Protein 5CEM (pdb70)

Radius of gyration: 19.58 Å; Cα contacts (8 Å, |Δi|>4): 453; chains: 1; bounding box: 58×37×41 Å

Nea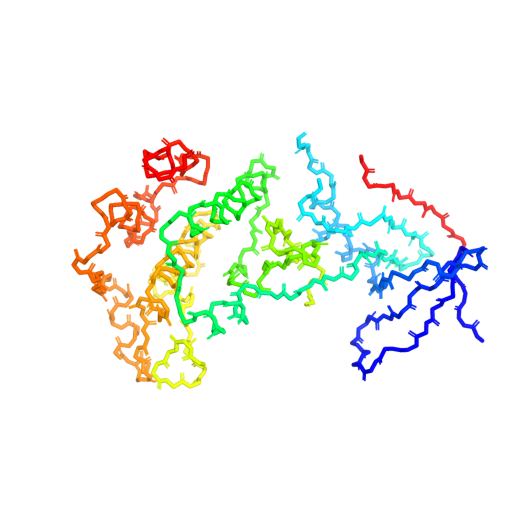rest PDB structures (foldseek):
  5cem-assembly1_A  TM=1.004E+00  e=1.440E-51  Homo sapiens
  4d28-assembly2_B  TM=8.248E-01  e=9.859E-18  Arabidopsis thaliana
  8uoi-assembly1_A  TM=7.952E-01  e=1.849E-17  Homo sapiens
  8c1d-assembly1_A  TM=7.669E-01  e=4.049E-16  Homo sapiens
  6vpj-assembly1_A-2  TM=7.319E-01  e=5.303E-15  Homo sapiens

Organism: Homo sapiens (NCBI:txid9606)

B-factor: mean 39.49, std 17.86, range [17.84, 132.89]

Foldseek 3Di:
DDDDDQWDWAADPVPPQKTWTAGNPPRDIWMKGKDFVVCCVVQPVLQQPFPDVLFQWQAWEAEDGMIITTGHDFQAWQLVVCQVVLADDLLLLLQALLLVLSSLLSCVVSVHQPQDDDRRQWTHPDNVRRHIHGNRPPDNQAPDPDDPLLDALCCVDPDNDDDSQLSVLLSSLQRSQCNHRVHGQQHDPPVVSSNVCRNVVDGDRDPVPDPQSVVLSVLSSDNDSVSHDGSVRSSVRCSSVVSHNHYYHYDD

CATH classification: 3.30.200.20 (+1 more: 1.10.510.10)

Secondary structure (DSSP, 8-state):
--EETTEEEEE-SS-SSEEEEEETTT--EEEEEEEEHHHIIIIIHHHHT-----S-EEEEEE-SSEEEEEEPPP--BHHHHHHHHSS--HHHHHHHHHHHHHHHHHHHHTT---S---GGGEEESSTT---EEE--S----SSSS---TT--HHHHSTTS---HHHHHHHHHHHHHHHHHHSS-SS--SSHHHHHHHHHTT-----TTS-HHHHHHHHHHS-SSGGGSPPHHHHTT-HHHHHH----EEE--

Solvent-accessible surface area: 13098 Å² total; per-residue (Å²): 179,65,146,27,38,62,19,67,23,61,108,43,99,121,130,103,108,7,16,80,0,38,23,67,132,106,49,113,51,0,32,0,16,27,10,78,31,152,55,0,77,75,112,0,60,45,23,13,111,22,110,120,115,31,4,12,4,39,28,0,4,8,10,114,92,87,0,40,0,0,9,74,98,58,68,32,33,0,30,40,17,0,122,70,127,140,118,8,203,35,79,32,0,0,83,0,0,84,42,0,0,34,7,0,4,61,0,6,126,53,86,21,68,19,64,62,2,68,3,137,21,2,6,2,41,60,125,140,84,59,85,10,12,0,13,3,1,96,92,97,7,20,88,130,173,78,23,57,3,35,29,7,3,3,96,47,69,74,130,57,110,87,58,22,93,17,18,2,2,0,12,0,0,0,0,0,10,0,0,4,5,11,112,18,5,2,56,23,46,81,80,86,34,1,65,32,64,0,98,123,16,87,21,96,7,29,171,137,8,31,107,92,0,68,61,0,0,103,31,0,7,103,135,106,28,96,94,14,44,70,1,45,90,0,49,156,25,76,0,4,158,61,44,95,203,14,49,55,111,135,79,167

GO terms:
  GO:0005829 cytosol (C, TAS)
  GO:0005515 protein binding (F, IPI)
  GO:0005634 nucleus (C, IDA)
  GO:0005737 cytoplasm (C, IDA)
  GO:0031434 mitogen-activated protein kinase kinase binding (F, IDA)
  GO:0140416 transcription regulator inhibitor activity (F, IDA)
  GO:0004860 protein kinase inhibitor activity (F, IMP)
  GO:0043409 negative regulation of MAPK cascade (P, IMP)
  GO:0014912 negative regulation of smooth muscle cell migration (P, IMP)
  GO:0031665 negative regulation of lipopolysaccharide-mediated signaling pathway (P, IMP)
  GO:0032496 response to lipopolysaccharide (P, IMP)
  GO:0046329 negative regulation of JNK cascade (P, IMP)
  GO:0048662 negative regulation of smooth muscle cell proliferation (P, IMP)
  GO:0061629 RNA polymerase II-specific DNA-binding transcription factor binding (F, IPI)
  GO:0019901 protein kinase binding (F, IPI)
  GO:0043405 regulation of MAP kinase activity (P, IDA)

Structure (mmCIF, N/CA/C/O backbone):
data_5CEM
#
_entry.id   5CEM
#
_cell.length_a   81.384
_cell.length_b   81.384
_cell.length_c   85.883
_cell.angle_alpha   90.00
_cell.angle_beta   90.00
_cell.angle_gamma   120.00
#
_symmetry.space_group_name_H-M   'P 63'
#
loop_
_entity.id
_entity.type
_entity.pdbx_description
1 polymer 'Tribbles homolog 1'
2 non-polymer 'SULFATE ION'
3 water water
#
loop_
_atom_site.group_PDB
_atom_site.id
_atom_site.type_symbol
_atom_site.label_atom_id
_atom_site.label_alt_id
_atom_site.label_comp_id
_atom_site.label_asym_id
_atom_site.label_entity_id
_atom_site.label_seq_id
_atom_site.pdbx_PDB_ins_code
_atom_site.Cartn_x
_atom_site.Cartn_y
_atom_site.Cartn_z
_atom_site.occupancy
_atom_site.B_iso_or_equiv
_atom_site.auth_seq_id
_atom_site.auth_comp_id
_atom_site.auth_asym_id
_atom_site.auth_atom_id
_atom_site.pdbx_PDB_model_num
ATOM 1 N N . PRO A 1 8 ? 61.486 32.125 -6.390 1.00 77.49 88 PRO A N 1
ATOM 2 C CA . PRO A 1 8 ? 60.935 33.232 -5.587 1.00 84.13 88 PRO A CA 1
ATOM 3 C C . PRO A 1 8 ? 60.174 34.263 -6.438 1.00 74.91 88 PRO A C 1
ATOM 4 O O . PRO A 1 8 ? 60.678 34.697 -7.481 1.00 78.53 88 PRO A O 1
ATOM 8 N N . SER A 1 9 ? 58.984 34.653 -5.980 1.00 61.72 89 SER A N 1
ATOM 9 C CA . SER A 1 9 ? 58.003 35.346 -6.828 1.00 55.35 89 SER A CA 1
ATOM 10 C C . SER A 1 9 ? 58.140 36.889 -6.840 1.00 46.41 89 SER A C 1
ATOM 11 O O . SER A 1 9 ? 57.843 37.570 -5.858 1.00 44.99 89 SER A O 1
ATOM 14 N N . ARG A 1 10 ? 58.588 37.425 -7.970 1.00 38.75 90 ARG A N 1
ATOM 15 C CA . ARG A 1 10 ? 58.831 38.844 -8.132 1.00 39.28 90 ARG A CA 1
ATOM 16 C C . ARG A 1 10 ? 58.089 39.406 -9.362 1.00 37.89 90 ARG A C 1
ATOM 17 O O . ARG A 1 10 ? 58.152 38.848 -10.435 1.00 40.19 90 ARG A O 1
ATOM 25 N N . ILE A 1 11 ? 57.387 40.517 -9.179 1.00 36.59 91 ILE A N 1
ATOM 26 C CA . ILE A 1 11 ? 56.524 41.102 -10.207 1.00 38.35 91 ILE A CA 1
ATOM 27 C C . ILE A 1 11 ? 56.749 42.618 -10.129 1.00 35.51 91 ILE A C 1
ATOM 28 O O . ILE A 1 11 ? 56.529 43.232 -9.078 1.00 33.81 91 ILE A O 1
ATOM 33 N N . ALA A 1 12 ? 57.194 43.206 -11.236 1.00 35.03 92 ALA A N 1
ATOM 34 C CA . ALA A 1 12 ? 57.688 44.580 -11.258 1.00 34.15 92 ALA A CA 1
ATOM 35 C C . ALA A 1 12 ? 58.671 44.741 -10.074 1.00 32.68 92 ALA A C 1
ATOM 36 O O . ALA A 1 12 ? 59.640 43.968 -9.989 1.00 33.93 92 ALA A O 1
ATOM 38 N N . ASP A 1 13 ? 58.426 45.656 -9.136 1.00 32.91 93 ASP A N 1
ATOM 39 C CA . ASP A 1 13 ? 59.350 45.838 -7.987 1.00 32.60 93 ASP A CA 1
ATOM 40 C C . ASP A 1 13 ? 58.751 45.363 -6.669 1.00 29.67 93 ASP A C 1
ATOM 41 O O . ASP A 1 13 ? 59.071 45.874 -5.601 1.00 31.42 93 ASP A O 1
ATOM 46 N N . TYR A 1 14 ? 57.905 44.346 -6.751 1.00 27.06 94 TYR A N 1
ATOM 47 C CA . TYR A 1 14 ? 57.311 43.748 -5.587 1.00 27.22 94 TYR A CA 1
ATOM 48 C C . TYR A 1 14 ? 57.762 42.296 -5.466 1.00 30.57 94 TYR A C 1
ATOM 49 O O . TYR A 1 14 ? 57.865 41.594 -6.474 1.00 32.62 94 TYR A O 1
ATOM 58 N N . LEU A 1 15 ? 58.002 41.858 -4.232 1.00 29.87 95 LEU A N 1
ATOM 59 C CA . LEU A 1 15 ? 58.106 40.441 -3.912 1.00 35.51 95 LEU A CA 1
ATOM 60 C C . LEU A 1 15 ? 56.749 39.953 -3.413 1.00 33.18 95 LEU A C 1
ATOM 61 O O . LEU A 1 15 ? 56.183 40.534 -2.467 1.00 30.21 95 LEU A O 1
ATOM 66 N N . LEU A 1 16 ? 56.256 38.881 -4.036 1.00 30.35 96 LEU A N 1
ATOM 67 C CA . LEU A 1 16 ? 55.010 38.228 -3.626 1.00 34.41 96 LEU A CA 1
ATOM 68 C C . LEU A 1 16 ? 55.267 37.075 -2.653 1.00 33.60 96 LEU A C 1
ATOM 69 O O . LEU A 1 16 ? 56.015 36.156 -2.977 1.00 33.80 96 LEU A O 1
ATOM 74 N N . LEU A 1 17 ? 54.657 37.127 -1.467 1.00 30.79 97 LEU A N 1
ATOM 75 C CA . LEU A 1 17 ? 54.814 36.071 -0.469 1.00 34.02 97 LEU A CA 1
ATOM 76 C C . LEU A 1 17 ? 53.474 35.463 -0.127 1.00 36.67 97 LEU A C 1
ATOM 77 O O . LEU A 1 17 ? 52.479 36.193 -0.013 1.00 32.02 97 LEU A O 1
ATOM 82 N N . PRO A 1 18 ? 53.442 34.128 0.089 1.00 50.04 98 PRO A N 1
ATOM 83 C CA . PRO A 1 18 ? 52.182 33.480 0.463 1.00 51.28 98 PRO A CA 1
ATOM 84 C C . PRO A 1 18 ? 51.596 34.091 1.731 1.00 56.91 98 PRO A C 1
ATOM 85 O O . PRO A 1 18 ? 52.343 34.489 2.634 1.00 58.27 98 PRO A O 1
ATOM 89 N N . LEU A 1 19 ? 50.275 34.215 1.760 1.00 57.31 99 LEU A N 1
ATOM 90 C CA . LEU A 1 19 ? 49.578 34.740 2.912 1.00 69.42 99 LEU A CA 1
ATOM 91 C C . LEU A 1 19 ? 49.023 33.547 3.688 1.00 83.49 99 LEU A C 1
ATOM 92 O O . LEU A 1 19 ? 48.857 32.459 3.125 1.00 89.11 99 LEU A O 1
ATOM 97 N N . ALA A 1 20 ? 48.772 33.749 4.984 1.00 92.00 100 ALA A N 1
ATOM 98 C CA . ALA A 1 20 ? 48.230 32.706 5.872 1.00 93.69 100 ALA A CA 1
ATOM 99 C C . ALA A 1 20 ? 47.030 31.972 5.255 1.00 101.80 100 ALA A C 1
ATOM 100 O O . ALA A 1 20 ? 46.917 30.752 5.378 1.00 69.46 100 ALA A O 1
ATOM 102 N N . GLU A 1 21 ? 46.171 32.725 4.563 1.00 111.92 101 GLU A N 1
ATOM 103 C CA . GLU A 1 21 ? 44.988 32.181 3.896 1.00 109.98 101 GLU A CA 1
ATOM 104 C C . GLU A 1 21 ? 45.344 31.714 2.477 1.00 111.66 101 GLU A C 1
ATOM 105 O O . GLU A 1 21 ? 45.221 30.530 2.159 1.00 111.51 101 GLU A O 1
ATOM 111 N N . ARG A 1 22 ? 45.760 32.654 1.635 1.00 121.98 102 ARG A N 1
ATOM 112 C CA . ARG A 1 22 ? 46.160 32.343 0.267 1.00 118.26 102 ARG A CA 1
ATOM 113 C C . ARG A 1 22 ? 45.009 31.825 -0.595 1.00 109.27 102 ARG A C 1
ATOM 114 O O . ARG A 1 22 ? 44.993 30.657 -0.984 1.00 77.81 102 ARG A O 1
ATOM 122 N N . GLU A 1 23 ? 44.053 32.698 -0.899 1.00 109.00 103 GLU A N 1
ATOM 123 C CA . GLU A 1 23 ? 42.952 32.350 -1.820 1.00 106.44 103 GLU A CA 1
ATOM 124 C C . GLU A 1 23 ? 43.481 32.509 -3.241 1.00 103.35 103 GLU A C 1
ATOM 125 O O . GLU A 1 23 ? 43.871 31.523 -3.876 1.00 108.96 103 GLU A O 1
ATOM 131 N N . HIS A 1 24 ? 43.475 33.741 -3.740 1.00 85.25 104 HIS A N 1
ATOM 132 C CA . HIS A 1 24 ? 44.424 34.161 -4.767 1.00 70.54 104 HIS A CA 1
ATOM 133 C C . HIS A 1 24 ? 45.199 35.406 -4.289 1.00 55.91 104 HIS A C 1
ATOM 134 O O . HIS A 1 24 ? 45.824 36.082 -5.122 1.00 36.48 104 HIS A O 1
ATOM 141 N N . VAL A 1 25 ? 45.182 35.651 -2.960 1.00 44.08 105 VAL A N 1
ATOM 142 C CA . VAL A 1 25 ? 45.779 36.841 -2.315 1.00 46.21 105 VAL A CA 1
ATOM 143 C C . VAL A 1 25 ? 47.167 36.546 -1.705 1.00 44.27 105 VAL A C 1
ATOM 144 O O . VAL A 1 25 ? 47.355 35.553 -1.010 1.00 39.18 105 VAL A O 1
ATOM 148 N N . SER A 1 26 ? 48.126 37.440 -1.934 1.00 35.08 106 SER A N 1
ATOM 149 C CA . SER A 1 26 ? 49.450 37.311 -1.333 1.00 35.24 106 SER A CA 1
ATOM 150 C C . SER A 1 26 ? 49.950 38.634 -0.709 1.00 30.65 106 SER A C 1
ATOM 151 O O . SER A 1 26 ? 49.341 39.688 -0.850 1.00 25.31 106 SER A O 1
ATOM 154 N N . ARG A 1 27 ? 51.032 38.533 0.036 1.00 29.85 107 ARG A N 1
ATOM 155 C CA . ARG A 1 27 ? 51.744 39.694 0.533 1.00 33.41 107 ARG A CA 1
ATOM 156 C C . ARG A 1 27 ? 52.579 40.231 -0.617 1.00 27.86 107 ARG A C 1
ATOM 157 O O . ARG A 1 27 ? 53.163 39.457 -1.360 1.00 28.55 107 ARG A O 1
ATOM 165 N N . ALA A 1 28 ? 52.598 41.548 -0.771 1.00 27.21 108 ALA A N 1
ATOM 166 C CA . ALA A 1 28 ? 53.389 42.239 -1.791 1.00 26.43 108 ALA A CA 1
ATOM 167 C C . ALA A 1 28 ? 54.302 43.224 -1.075 1.00 25.41 108 ALA A C 1
ATOM 168 O O . ALA A 1 28 ? 53.833 44.214 -0.507 1.00 26.04 108 ALA A O 1
ATOM 170 N N . LEU A 1 29 ? 55.589 42.908 -1.041 1.00 24.89 109 LEU A N 1
ATOM 171 C CA . LEU A 1 29 ? 56.585 43.762 -0.389 1.00 25.49 109 LEU A CA 1
ATOM 172 C C . LEU A 1 29 ? 57.401 44.529 -1.421 1.00 25.12 109 LEU A C 1
ATOM 173 O O . LEU A 1 29 ? 58.026 43.930 -2.324 1.00 24.93 109 LEU A O 1
ATOM 178 N N . CYS A 1 30 ? 57.411 45.858 -1.292 1.00 25.36 110 CYS A N 1
ATOM 179 C CA A CYS A 1 30 ? 58.209 46.708 -2.179 0.70 25.04 110 CYS A CA 1
ATOM 180 C CA B CYS A 1 30 ? 58.201 46.706 -2.191 0.30 24.42 110 CYS A CA 1
ATOM 181 C C . CYS A 1 30 ? 59.690 46.433 -1.983 1.00 24.22 110 CYS A C 1
ATOM 182 O O . CYS A 1 30 ? 60.198 46.588 -0.886 1.00 25.90 110 CYS A O 1
ATOM 187 N N . ILE A 1 31 ? 60.398 46.031 -3.034 1.00 25.95 111 ILE A N 1
ATOM 188 C CA . ILE A 1 31 ? 61.831 45.693 -2.868 1.00 28.67 111 ILE A CA 1
ATOM 189 C C . ILE A 1 31 ? 62.719 46.851 -2.348 1.00 33.12 111 ILE A C 1
ATOM 190 O O . ILE A 1 31 ? 63.739 46.608 -1.696 1.00 32.06 111 ILE A O 1
ATOM 195 N N . HIS A 1 32 ? 62.322 48.089 -2.628 1.00 31.99 112 HIS A N 1
ATOM 196 C CA . HIS A 1 32 ? 63.150 49.271 -2.342 1.00 36.78 112 HIS A CA 1
ATOM 197 C C . HIS A 1 32 ? 63.026 49.733 -0.890 1.00 30.54 112 HIS A C 1
ATOM 198 O O . HIS A 1 32 ? 63.976 50.219 -0.317 1.00 29.22 112 HIS A O 1
ATOM 205 N N . THR A 1 33 ? 61.829 49.622 -0.336 1.00 26.33 113 THR A N 1
ATOM 206 C CA . THR A 1 33 ? 61.497 50.179 0.958 1.00 28.27 113 THR A CA 1
ATOM 207 C C . THR A 1 33 ? 60.909 49.180 1.959 1.00 27.44 113 THR A C 1
ATOM 208 O O . THR A 1 33 ? 60.779 49.513 3.118 1.00 26.80 113 THR A O 1
ATOM 212 N N . GLY A 1 34 ? 60.489 47.990 1.538 1.00 27.17 114 GLY A N 1
ATOM 213 C CA . GLY A 1 34 ? 59.757 47.105 2.460 1.00 27.03 114 GLY A CA 1
ATOM 214 C C . GLY A 1 34 ? 58.292 47.462 2.698 1.00 27.20 114 GLY A C 1
ATOM 215 O O . GLY A 1 34 ? 57.640 46.773 3.491 1.00 27.74 114 GLY A O 1
ATOM 216 N N . ARG A 1 35 ? 57.773 48.495 1.995 1.00 27.51 115 ARG A N 1
ATOM 217 C CA A ARG A 1 35 ? 56.343 48.831 2.033 0.50 27.76 115 ARG A CA 1
ATOM 218 C CA B ARG A 1 35 ? 56.336 48.844 1.966 0.50 28.22 115 ARG A CA 1
ATOM 219 C C . ARG A 1 35 ? 55.522 47.577 1.746 1.00 25.90 115 ARG A C 1
ATOM 220 O O . ARG A 1 35 ? 55.807 46.840 0.798 1.00 26.87 115 ARG A O 1
ATOM 235 N N . GLU A 1 36 ? 54.513 47.333 2.583 1.00 25.71 116 GLU A N 1
ATOM 236 C CA . GLU A 1 36 ? 53.705 46.107 2.478 1.00 26.61 116 GLU A CA 1
ATOM 237 C C . GLU A 1 36 ? 52.292 46.391 1.979 1.00 26.40 116 GLU A C 1
ATOM 238 O O . GLU A 1 36 ? 51.540 47.132 2.607 1.00 26.16 116 GLU A O 1
ATOM 244 N N . LEU A 1 37 ? 51.967 45.793 0.843 1.00 24.44 117 LEU A N 1
ATOM 245 C CA . LEU A 1 37 ? 50.643 45.846 0.250 1.00 25.83 117 LEU A CA 1
ATOM 246 C C . LEU A 1 37 ? 50.076 44.409 0.199 1.00 25.66 117 LEU A C 1
ATOM 247 O O . LEU A 1 37 ? 50.652 43.471 0.782 1.00 21.58 117 LEU A O 1
ATOM 252 N N . ARG A 1 38 ? 48.940 44.250 -0.468 1.00 24.97 118 ARG A N 1
ATOM 253 C CA . ARG A 1 38 ? 48.378 42.935 -0.790 1.00 26.02 118 ARG A CA 1
ATOM 254 C C . ARG A 1 38 ? 48.276 42.848 -2.306 1.00 25.42 118 ARG A C 1
ATOM 255 O O . ARG A 1 38 ? 48.176 43.869 -2.980 1.00 24.16 118 ARG A O 1
ATOM 263 N N . CYS A 1 39 ? 48.316 41.635 -2.835 1.00 24.99 119 CYS A N 1
ATOM 264 C CA . CYS A 1 39 ? 48.132 41.410 -4.256 1.00 25.28 119 CYS A CA 1
ATOM 265 C C . CYS A 1 39 ? 47.159 40.258 -4.483 1.00 30.02 119 CYS A C 1
ATOM 266 O O . CYS A 1 39 ? 47.278 39.234 -3.834 1.00 26.84 119 CYS A O 1
ATOM 269 N N . LYS A 1 40 ? 46.195 40.452 -5.380 1.00 26.21 120 LYS A N 1
ATOM 270 C CA . LYS A 1 40 ? 45.356 39.361 -5.841 1.00 28.16 120 LYS A CA 1
ATOM 271 C C . LYS A 1 40 ? 45.450 39.298 -7.357 1.00 25.68 120 LYS A C 1
ATOM 272 O O . LYS A 1 40 ? 45.399 40.327 -8.031 1.00 27.28 120 LYS A O 1
ATOM 278 N N . VAL A 1 41 ? 45.621 38.095 -7.877 1.00 26.17 121 VAL A N 1
ATOM 279 C CA . VAL A 1 41 ? 45.758 37.867 -9.301 1.00 29.68 121 VAL A CA 1
ATOM 280 C C . VAL A 1 41 ? 44.420 37.428 -9.870 1.00 27.49 121 VAL A C 1
ATOM 281 O O . VAL A 1 41 ? 43.724 36.657 -9.258 1.00 26.96 121 VAL A O 1
ATOM 285 N N . PHE A 1 42 ? 44.111 37.917 -11.060 1.00 29.30 122 PHE A N 1
ATOM 286 C CA . PHE A 1 42 ? 42.912 37.553 -11.809 1.00 28.77 122 PHE A CA 1
ATOM 287 C C . PHE A 1 42 ? 43.266 37.318 -13.275 1.00 30.46 122 PHE A C 1
ATOM 288 O O . PHE A 1 42 ? 44.182 37.969 -13.790 1.00 31.34 122 PHE A O 1
ATOM 296 N N . PRO A 1 43 ? 42.515 36.443 -13.971 1.00 31.98 123 PRO A N 1
ATOM 297 C CA . PRO A 1 43 ? 42.576 36.527 -15.438 1.00 34.46 123 PRO A CA 1
ATOM 298 C C . PRO A 1 43 ? 42.219 37.953 -15.883 1.00 33.33 123 PRO A C 1
ATOM 299 O O . PRO A 1 43 ? 41.344 38.557 -15.273 1.00 33.02 123 PRO A O 1
ATOM 303 N N . ILE A 1 44 ? 42.888 38.484 -16.908 1.00 34.27 124 ILE A N 1
ATOM 304 C CA . ILE A 1 44 ? 42.641 39.869 -17.330 1.00 34.50 124 ILE A CA 1
ATOM 305 C C . ILE A 1 44 ? 41.192 40.066 -17.775 1.00 33.00 124 ILE A C 1
ATOM 306 O O . ILE A 1 44 ? 40.579 41.082 -17.434 1.00 30.53 124 ILE A O 1
ATOM 311 N N . LYS A 1 45 ? 40.646 39.120 -18.544 1.00 34.94 125 LYS A N 1
ATOM 312 C CA . LYS A 1 45 ? 39.235 39.223 -18.969 1.00 38.83 125 LYS A CA 1
ATOM 313 C C . LYS A 1 45 ? 38.325 39.487 -17.765 1.00 36.94 125 LYS A C 1
ATOM 314 O O . LYS A 1 45 ? 37.515 40.440 -17.780 1.00 36.24 125 LYS A O 1
ATOM 320 N N . HIS A 1 46 ? 38.505 38.690 -16.705 1.00 34.06 126 HIS A N 1
ATOM 321 C CA . HIS A 1 46 ? 37.722 38.862 -15.479 1.00 36.11 126 HIS A CA 1
ATOM 322 C C . HIS A 1 46 ? 37.981 40.229 -14.811 1.00 35.20 126 HIS A C 1
ATOM 323 O O . HIS A 1 46 ? 37.056 40.870 -14.288 1.00 35.73 126 HIS A O 1
ATOM 330 N N . TYR A 1 47 ? 39.248 40.649 -14.807 1.00 33.47 127 TYR A N 1
ATOM 331 C CA . TYR A 1 47 ? 39.631 41.963 -14.281 1.00 31.10 127 TYR A CA 1
ATOM 332 C C . TYR A 1 47 ? 38.923 43.109 -15.041 1.00 31.34 127 TYR A C 1
ATOM 333 O O . TYR A 1 47 ? 38.388 44.037 -14.441 1.00 31.25 127 TYR A O 1
ATOM 342 N N . GLN A 1 48 ? 38.971 43.047 -16.363 1.00 34.72 128 GLN A N 1
ATOM 343 C CA . GLN A 1 48 ? 38.324 44.043 -17.213 1.00 38.79 128 GLN A CA 1
ATOM 344 C C . GLN A 1 48 ? 36.829 44.115 -17.010 1.00 39.66 128 GLN A C 1
ATOM 345 O O . GLN A 1 48 ? 36.284 45.202 -16.929 1.00 45.16 128 GLN A O 1
ATOM 351 N N . ASP A 1 49 ? 36.180 42.957 -16.920 1.00 44.48 129 ASP A N 1
ATOM 352 C CA . ASP A 1 49 ? 34.725 42.898 -16.794 1.00 42.97 129 ASP A CA 1
ATOM 353 C C . ASP A 1 49 ? 34.236 43.257 -15.407 1.00 45.34 129 ASP A C 1
ATOM 354 O O . ASP A 1 49 ? 33.255 43.985 -15.291 1.00 48.14 129 ASP A O 1
ATOM 359 N N . LYS A 1 50 ? 34.910 42.775 -14.358 1.00 41.23 130 LYS A N 1
ATOM 360 C CA . LYS A 1 50 ? 34.366 42.871 -12.987 1.00 38.72 130 LYS A CA 1
ATOM 361 C C . LYS A 1 50 ? 35.080 43.802 -12.016 1.00 40.39 130 LYS A C 1
ATOM 362 O O . LYS A 1 50 ? 34.478 44.222 -11.036 1.00 37.59 130 LYS A O 1
ATOM 368 N N . ILE A 1 51 ? 36.360 44.092 -12.243 1.00 36.08 131 ILE A N 1
ATOM 369 C CA . ILE A 1 51 ? 37.138 44.889 -11.287 1.00 33.41 131 ILE A CA 1
ATOM 370 C C . ILE A 1 51 ? 37.416 46.287 -11.844 1.00 30.47 131 ILE A C 1
ATOM 371 O O . ILE A 1 51 ? 37.213 47.279 -11.148 1.00 31.57 131 ILE A O 1
ATOM 376 N N . ARG A 1 52 ? 37.879 46.350 -13.091 1.00 28.94 132 ARG A N 1
ATOM 377 C CA . ARG A 1 52 ? 38.297 47.612 -13.720 1.00 33.59 132 ARG A CA 1
ATOM 378 C C . ARG A 1 52 ? 37.250 48.736 -13.665 1.00 34.38 132 ARG A C 1
ATOM 379 O O . ARG A 1 52 ? 37.615 49.863 -13.353 1.00 40.18 132 ARG A O 1
ATOM 387 N N . PRO A 1 53 ? 35.956 48.442 -13.935 1.00 36.72 133 PRO A N 1
ATOM 388 C CA . PRO A 1 53 ? 34.932 49.505 -13.813 1.00 37.66 133 PRO A CA 1
ATOM 389 C C . PRO A 1 53 ? 34.982 50.314 -12.503 1.00 43.55 133 PRO A C 1
ATOM 390 O O . PRO A 1 53 ? 34.862 51.544 -12.540 1.00 42.40 133 PRO A O 1
ATOM 394 N N . TYR A 1 54 ? 35.194 49.628 -11.376 1.00 41.73 134 TYR A N 1
ATOM 395 C CA . TYR A 1 54 ? 35.315 50.266 -10.057 1.00 41.70 134 TYR A CA 1
ATOM 396 C C . TYR A 1 54 ? 36.490 51.258 -9.947 1.00 47.25 134 TYR A C 1
ATOM 397 O O . TYR A 1 54 ? 36.388 52.281 -9.274 1.00 52.11 134 TYR A O 1
ATOM 406 N N . ILE A 1 55 ? 37.588 50.929 -10.614 1.00 46.05 135 ILE A N 1
ATOM 407 C CA . ILE A 1 55 ? 38.798 51.753 -10.667 1.00 59.84 135 ILE A CA 1
ATOM 408 C C . ILE A 1 55 ? 38.597 53.027 -11.483 1.00 56.37 135 ILE A C 1
ATOM 409 O O . ILE A 1 55 ? 39.120 54.074 -11.127 1.00 69.12 135 ILE A O 1
ATOM 414 N N . GLN A 1 56 ? 37.848 52.927 -12.577 1.00 58.49 136 GLN A N 1
ATOM 415 C CA . GLN A 1 56 ? 37.721 54.011 -13.549 1.00 56.26 136 GLN A CA 1
ATOM 416 C C . GLN A 1 56 ? 36.536 54.968 -13.324 1.00 60.91 136 GLN A C 1
ATOM 417 O O . GLN A 1 56 ? 36.168 55.717 -14.235 1.00 59.20 136 GLN A O 1
ATOM 423 N N . LEU A 1 57 ? 35.943 54.956 -12.130 1.00 59.70 137 LEU A N 1
ATOM 424 C CA . LEU A 1 57 ? 34.937 55.958 -11.767 1.00 64.84 137 LEU A CA 1
ATOM 425 C C . LEU A 1 57 ? 35.612 57.313 -11.510 1.00 71.29 137 LEU A C 1
ATOM 426 O O . LEU A 1 57 ? 36.718 57.351 -10.963 1.00 69.81 137 LEU A O 1
ATOM 431 N N . PRO A 1 58 ? 34.960 58.428 -11.907 1.00 73.87 138 PRO A N 1
ATOM 432 C CA . PRO A 1 58 ? 35.330 59.740 -11.349 1.00 75.53 138 PRO A CA 1
ATOM 433 C C . PRO A 1 58 ? 34.906 59.870 -9.878 1.00 88.82 138 PRO A C 1
ATOM 434 O O . PRO A 1 58 ? 33.965 59.195 -9.443 1.00 98.73 138 PRO A O 1
ATOM 438 N N . SER A 1 59 ? 35.586 60.735 -9.127 1.00 101.16 139 SER A N 1
ATOM 439 C CA . SER A 1 59 ? 35.269 60.960 -7.707 1.00 97.86 139 SER A CA 1
ATOM 440 C C . SER A 1 59 ? 35.449 62.428 -7.311 1.00 101.74 139 SER A C 1
ATOM 441 O O . SER A 1 59 ? 36.392 63.093 -7.742 1.00 86.05 139 SER A O 1
ATOM 444 N N . ASN A 1 62 ? 39.261 57.551 -3.958 1.00 74.17 142 ASN A N 1
ATOM 445 C CA . ASN A 1 62 ? 39.358 56.127 -4.249 1.00 74.56 142 ASN A CA 1
ATOM 446 C C . ASN A 1 62 ? 38.408 55.338 -3.340 1.00 64.87 142 ASN A C 1
ATOM 447 O O . ASN A 1 62 ? 38.678 55.178 -2.147 1.00 60.19 142 ASN A O 1
ATOM 452 N N . ILE A 1 63 ? 37.301 54.852 -3.912 1.00 54.27 143 ILE A N 1
ATOM 453 C CA . ILE A 1 63 ? 36.321 54.046 -3.158 1.00 51.43 143 ILE A CA 1
ATOM 454 C C . ILE A 1 63 ? 36.820 52.617 -2.887 1.00 57.59 143 ILE A C 1
ATOM 455 O O . ILE A 1 63 ? 36.255 51.924 -2.042 1.00 41.72 143 ILE A O 1
ATOM 460 N N . THR A 1 64 ? 37.819 52.164 -3.654 1.00 47.06 144 THR A N 1
ATOM 461 C CA . THR A 1 64 ? 38.561 50.947 -3.347 1.00 48.74 144 THR A CA 1
ATOM 462 C C . THR A 1 64 ? 39.871 51.405 -2.684 1.00 47.27 144 THR A C 1
ATOM 463 O O . THR A 1 64 ? 40.086 52.596 -2.456 1.00 74.19 144 THR A O 1
ATOM 467 N N . GLY A 1 65 ? 40.720 50.456 -2.346 1.00 46.21 145 GLY A N 1
ATOM 468 C CA . GLY A 1 65 ? 42.041 50.761 -1.800 1.00 47.51 145 GLY A CA 1
ATOM 469 C C . GLY A 1 65 ? 43.099 50.222 -2.730 1.00 40.21 145 GLY A C 1
ATOM 470 O O . GLY A 1 65 ? 44.180 49.830 -2.293 1.00 33.68 145 GLY A O 1
ATOM 471 N N . ILE A 1 66 ? 42.783 50.213 -4.025 1.00 36.91 146 ILE A N 1
ATOM 472 C CA . ILE A 1 66 ? 43.696 49.711 -5.031 1.00 34.51 146 ILE A CA 1
ATOM 473 C C . ILE A 1 66 ? 44.727 50.784 -5.321 1.00 33.84 146 ILE A C 1
ATOM 474 O O . ILE A 1 66 ? 44.379 51.925 -5.564 1.00 34.63 146 ILE A O 1
ATOM 479 N N . VAL A 1 67 ? 45.998 50.390 -5.274 1.00 31.74 147 VAL A N 1
ATOM 480 C CA . VAL A 1 67 ? 47.126 51.264 -5.503 1.00 33.91 147 VAL A CA 1
ATOM 481 C C . VAL A 1 67 ? 47.496 51.269 -6.998 1.00 35.16 147 VAL A C 1
ATOM 482 O O . VAL A 1 67 ? 47.680 52.311 -7.573 1.00 37.26 147 VAL A O 1
ATOM 486 N N . GLU A 1 68 ? 47.656 50.086 -7.585 1.00 29.95 148 GLU A N 1
ATOM 487 C CA . GLU A 1 68 ? 47.994 49.914 -8.992 1.00 28.38 148 GLU A CA 1
ATOM 488 C C . GLU A 1 68 ? 47.700 48.492 -9.471 1.00 24.77 148 GLU A C 1
ATOM 489 O O . GLU A 1 68 ? 47.536 47.558 -8.676 1.00 25.72 148 GLU A O 1
ATOM 495 N N . VAL A 1 69 ? 47.660 48.342 -10.780 1.00 26.24 149 VAL A N 1
ATOM 496 C CA . VAL A 1 69 ? 47.433 47.062 -11.420 1.00 27.59 149 VAL A CA 1
ATOM 497 C C . VAL A 1 69 ? 48.534 46.832 -12.422 1.00 27.40 149 VAL A C 1
ATOM 498 O O . VAL A 1 69 ? 48.840 47.711 -13.227 1.00 28.79 149 VAL A O 1
ATOM 502 N N . ILE A 1 70 ? 49.137 45.650 -12.369 1.00 28.29 150 ILE A N 1
ATOM 503 C CA . ILE A 1 70 ? 50.176 45.254 -13.318 1.00 28.35 150 ILE A CA 1
ATOM 504 C C . ILE A 1 70 ? 49.548 44.199 -14.222 1.00 28.95 150 ILE A C 1
ATOM 505 O O . ILE A 1 70 ? 49.042 43.195 -13.733 1.00 29.47 150 ILE A O 1
ATOM 510 N N . LEU A 1 71 ? 49.591 44.445 -15.531 1.00 30.09 151 LEU A N 1
ATOM 511 C CA . LEU A 1 71 ? 48.927 43.626 -16.524 1.00 30.76 151 LEU A CA 1
ATOM 512 C C . LEU A 1 71 ? 49.962 42.825 -17.248 1.00 33.31 151 LEU A C 1
ATOM 513 O O . LEU A 1 71 ? 50.765 43.374 -18.007 1.00 31.37 151 LEU A O 1
ATOM 518 N N . GLY A 1 72 ? 49.970 41.520 -16.991 1.00 34.20 152 GLY A N 1
ATOM 519 C CA . GLY A 1 72 ? 50.871 40.615 -17.698 1.00 36.24 152 GLY A CA 1
ATOM 520 C C . GLY A 1 72 ? 50.308 40.159 -19.028 1.00 39.59 152 GLY A C 1
ATOM 521 O O . GLY A 1 72 ? 49.386 40.766 -19.601 1.00 42.55 152 GLY A O 1
ATOM 522 N N . GLU A 1 73 ? 50.942 39.114 -19.533 1.00 49.15 153 GLU A N 1
ATOM 523 C CA . GLU A 1 73 ? 50.466 38.277 -20.649 1.00 58.01 153 GLU A CA 1
ATOM 524 C C . GLU A 1 73 ? 48.946 38.011 -20.662 1.00 48.87 153 GLU A C 1
ATOM 525 O O . GLU A 1 73 ? 48.216 38.452 -21.565 1.00 49.07 153 GLU A O 1
ATOM 531 N N . THR A 1 74 ? 48.490 37.324 -19.623 1.00 46.87 154 THR A N 1
ATOM 532 C CA . THR A 1 74 ? 47.118 36.846 -19.499 1.00 48.27 154 THR A CA 1
ATOM 533 C C . THR A 1 74 ? 46.449 37.239 -18.165 1.00 42.80 154 THR A C 1
ATOM 534 O O . THR A 1 74 ? 45.227 37.188 -18.079 1.00 46.03 154 THR A O 1
ATOM 538 N N . LYS A 1 75 ? 47.244 37.648 -17.167 1.00 38.90 155 LYS A N 1
ATOM 539 C CA . LYS A 1 75 ? 46.805 37.867 -15.792 1.00 38.49 155 LYS A CA 1
ATOM 540 C C . LYS A 1 75 ? 47.018 39.306 -15.321 1.00 33.74 155 LYS A C 1
ATOM 541 O O . LYS A 1 75 ? 47.958 39.966 -15.763 1.00 31.48 155 LYS A O 1
ATOM 547 N N . ALA A 1 76 ? 46.113 39.766 -14.445 1.00 30.00 156 ALA A N 1
ATOM 548 C CA . ALA A 1 76 ? 46.163 41.069 -13.804 1.00 29.69 156 ALA A CA 1
ATOM 549 C C . ALA A 1 76 ? 46.533 40.893 -12.352 1.00 28.89 156 ALA A C 1
ATOM 550 O O . ALA A 1 76 ? 45.884 40.126 -11.641 1.00 33.63 156 ALA A O 1
ATOM 552 N N . TYR A 1 77 ? 47.547 41.631 -11.908 1.00 28.55 157 TYR A N 1
ATOM 553 C CA . TYR A 1 77 ? 48.026 41.600 -10.543 1.00 26.03 157 TYR A CA 1
ATOM 554 C C . TYR A 1 77 ? 47.567 42.908 -9.932 1.00 25.34 157 TYR A C 1
ATOM 555 O O . TYR A 1 77 ? 48.050 43.969 -10.300 1.00 22.30 157 TYR A O 1
ATOM 564 N N . VAL A 1 78 ? 46.613 42.825 -9.010 1.00 23.38 158 VAL A N 1
ATOM 565 C CA . VAL A 1 78 ? 45.994 43.999 -8.416 1.00 21.95 158 VAL A CA 1
ATOM 566 C C . VAL A 1 78 ? 46.604 44.190 -7.044 1.00 23.44 158 VAL A C 1
ATOM 567 O O . VAL A 1 78 ? 46.472 43.338 -6.163 1.00 25.26 158 VAL A O 1
ATOM 571 N N . PHE A 1 79 ? 47.314 45.300 -6.890 1.00 24.85 159 PHE A N 1
ATOM 572 C CA . PHE A 1 79 ? 47.971 45.657 -5.643 1.00 24.63 159 PHE A CA 1
ATOM 573 C C . PHE A 1 79 ? 47.085 46.590 -4.847 1.00 24.11 159 PHE A C 1
ATOM 574 O O . PHE A 1 79 ? 46.655 47.618 -5.363 1.00 27.34 159 PHE A O 1
ATOM 582 N N . PHE A 1 80 ? 46.803 46.220 -3.604 1.00 25.25 160 PHE A N 1
ATOM 583 C CA . PHE A 1 80 ? 45.904 47.011 -2.760 1.00 23.95 160 PHE A CA 1
ATOM 584 C C . PHE A 1 80 ? 46.382 47.086 -1.327 1.00 24.73 160 PHE A C 1
ATOM 585 O O . PHE A 1 80 ? 47.234 46.314 -0.883 1.00 26.68 160 PHE A O 1
ATOM 593 N N . GLU A 1 81 ? 45.857 48.075 -0.632 1.00 25.89 161 GLU A N 1
ATOM 594 C CA . GLU A 1 81 ? 46.239 48.363 0.735 1.00 28.69 161 GLU A CA 1
ATOM 595 C C . GLU A 1 81 ? 45.578 47.362 1.667 1.00 31.73 161 GLU A C 1
ATOM 596 O O . GLU A 1 81 ? 44.428 46.967 1.443 1.00 32.54 161 GLU A O 1
ATOM 602 N N . LYS A 1 82 ? 46.304 46.963 2.707 1.00 30.35 162 LYS A N 1
ATOM 603 C CA . LYS A 1 82 ? 45.719 46.233 3.832 1.00 33.90 162 LYS A CA 1
ATOM 604 C C . LYS A 1 82 ? 44.577 47.049 4.393 1.00 27.84 162 LYS A C 1
ATOM 605 O O . LYS A 1 82 ? 44.666 48.264 4.463 1.00 24.81 162 LYS A O 1
ATOM 611 N N . ASP A 1 83 ? 43.515 46.389 4.804 1.00 28.18 163 ASP A N 1
ATOM 612 C CA . ASP A 1 83 ? 42.410 47.090 5.444 1.00 30.48 163 ASP A CA 1
ATOM 613 C C . ASP A 1 83 ? 42.458 46.880 6.962 1.00 36.84 163 ASP A C 1
ATOM 614 O O . ASP A 1 83 ? 43.231 46.063 7.459 1.00 31.00 163 ASP A O 1
ATOM 619 N N . PHE A 1 84 ? 41.612 47.611 7.691 1.00 37.27 164 PHE A N 1
ATOM 620 C CA . PHE A 1 84 ? 41.576 47.510 9.139 1.00 33.32 164 PHE A CA 1
ATOM 621 C C . PHE A 1 84 ? 40.266 46.913 9.684 1.00 36.28 164 PHE A C 1
ATOM 622 O O . PHE A 1 84 ? 39.825 47.256 10.776 1.00 37.39 164 PHE A O 1
ATOM 630 N N . GLY A 1 85 ? 39.693 45.973 8.935 1.00 31.06 165 GLY A N 1
ATOM 631 C CA . GLY A 1 85 ? 38.490 45.250 9.341 1.00 28.71 165 GLY A CA 1
ATOM 632 C C . GLY A 1 85 ? 37.254 45.670 8.573 1.00 26.67 165 GLY A C 1
ATOM 633 O O . GLY A 1 85 ? 37.203 46.753 7.998 1.00 29.42 165 GLY A O 1
ATOM 634 N N . ASP A 1 86 ? 36.229 44.830 8.626 1.00 24.80 166 ASP A N 1
ATOM 635 C CA . ASP A 1 86 ? 34.994 45.050 7.882 1.00 27.05 166 ASP A CA 1
ATOM 636 C C . ASP A 1 86 ? 33.836 45.507 8.784 1.00 27.36 166 ASP A C 1
ATOM 637 O O . ASP A 1 86 ? 33.914 45.395 10.005 1.00 27.36 166 ASP A O 1
ATOM 642 N N . MET A 1 87 ? 32.767 46.003 8.156 1.00 21.82 167 MET A N 1
ATOM 643 C CA . MET A 1 87 ? 31.643 46.576 8.894 1.00 28.74 167 MET A CA 1
ATOM 644 C C . MET A 1 87 ? 30.765 45.532 9.599 1.00 26.53 167 MET A C 1
ATOM 645 O O . MET A 1 87 ? 30.092 45.873 10.560 1.00 28.76 167 MET A O 1
ATOM 650 N N . HIS A 1 88 ? 30.764 44.280 9.127 1.00 25.89 168 HIS A N 1
ATOM 651 C CA . HIS A 1 88 ? 30.101 43.186 9.850 1.00 26.40 168 HIS A CA 1
ATOM 652 C C . HIS A 1 88 ? 30.738 42.934 11.229 1.00 24.95 168 HIS A C 1
ATOM 653 O O . HIS A 1 88 ? 30.036 42.894 12.259 1.00 27.87 168 HIS A O 1
ATOM 660 N N . SER A 1 89 ? 32.060 42.776 11.245 1.00 25.03 169 SER A N 1
ATOM 661 C CA . SER A 1 89 ? 32.831 42.630 12.486 1.00 25.69 169 SER A CA 1
ATOM 662 C C . SER A 1 89 ? 32.705 43.872 13.388 1.00 26.29 169 SER A C 1
ATOM 663 O O . SER A 1 89 ? 32.547 43.752 14.610 1.00 27.59 169 SER A O 1
ATOM 666 N N . TYR A 1 90 ? 32.743 45.054 12.789 1.00 22.22 170 TYR A N 1
ATOM 667 C CA . TYR A 1 90 ? 32.617 46.295 13.562 1.00 24.93 170 TYR A CA 1
ATOM 668 C C . TYR A 1 90 ? 31.273 46.395 14.302 1.00 25.07 170 TYR A C 1
ATOM 669 O O . TYR A 1 90 ? 31.241 46.686 15.504 1.00 26.25 170 TYR A O 1
ATOM 678 N N . VAL A 1 91 ? 30.178 46.137 13.583 1.00 25.21 171 VAL A N 1
ATOM 679 C CA . VAL A 1 91 ? 28.820 46.137 14.187 1.00 27.81 171 VAL A CA 1
ATOM 680 C C . VAL A 1 91 ? 28.751 45.089 15.257 1.00 26.04 171 VAL A C 1
ATOM 681 O O . VAL A 1 91 ? 28.295 45.371 16.370 1.00 27.35 171 VAL A O 1
ATOM 685 N N . ARG A 1 92 ? 29.227 43.888 14.940 1.00 27.47 172 ARG A N 1
ATOM 686 C CA . ARG A 1 92 ? 29.248 42.809 15.928 1.00 32.29 172 ARG A CA 1
ATOM 687 C C . ARG A 1 92 ? 29.965 43.230 17.215 1.00 28.71 172 ARG A C 1
ATOM 688 O O . ARG A 1 92 ? 29.452 43.009 18.314 1.00 28.89 172 ARG A O 1
ATOM 696 N N . SER A 1 93 ? 31.131 43.857 17.092 1.00 27.72 173 SER A N 1
ATOM 697 C CA . SER A 1 93 ? 31.913 44.236 18.283 1.00 31.88 173 SER A CA 1
ATOM 698 C C . SER A 1 93 ? 31.309 45.436 19.025 1.00 31.40 173 SER A C 1
ATOM 699 O O . SER A 1 93 ? 31.401 45.502 20.237 1.00 29.86 173 SER A O 1
ATOM 702 N N . ARG A 1 94 ? 30.694 46.366 18.300 1.00 30.49 174 ARG A N 1
ATOM 703 C CA . ARG A 1 94 ? 29.989 47.511 18.917 1.00 30.69 174 ARG A CA 1
ATOM 704 C C . ARG A 1 94 ? 28.579 47.165 19.384 1.00 29.43 174 ARG A C 1
ATOM 705 O O . ARG A 1 94 ? 28.003 47.901 20.201 1.00 27.02 174 ARG A O 1
ATOM 713 N N . LYS A 1 95 ? 28.030 46.054 18.876 1.00 26.45 175 LYS A N 1
ATOM 714 C CA . LYS A 1 95 ? 26.640 45.614 19.097 1.00 28.91 175 LYS A CA 1
ATOM 715 C C . LYS A 1 95 ? 25.721 46.406 18.162 1.00 26.64 175 LYS A C 1
ATOM 716 O O . LYS A 1 95 ? 25.050 45.841 17.310 1.00 25.70 175 LYS A O 1
ATOM 722 N N . ARG A 1 96 ? 25.679 47.720 18.324 1.00 26.71 176 ARG A N 1
ATOM 723 C CA . ARG A 1 96 ? 24.995 48.583 17.343 1.00 25.56 176 ARG A CA 1
ATOM 724 C C . ARG A 1 96 ? 25.624 49.955 17.411 1.00 23.68 176 ARG A C 1
ATOM 725 O O . ARG A 1 96 ? 26.313 50.260 18.385 1.00 23.86 176 ARG A O 1
ATOM 733 N N . LEU A 1 97 ? 25.408 50.753 16.377 1.00 22.30 177 LEU A N 1
ATOM 734 C CA . LEU A 1 97 ? 26.008 52.086 16.298 1.00 25.85 177 LEU A CA 1
ATOM 735 C C . LEU A 1 97 ? 25.020 53.149 16.721 1.00 26.77 177 LEU A C 1
ATOM 736 O O . LEU A 1 97 ? 23.828 53.022 16.469 1.00 27.09 177 LEU A O 1
ATOM 741 N N . ARG A 1 98 ? 25.550 54.207 17.325 1.00 28.00 178 ARG A N 1
ATOM 742 C CA . ARG A 1 98 ? 24.795 55.419 17.608 1.00 30.98 178 ARG A CA 1
ATOM 743 C C . ARG A 1 98 ? 24.544 56.101 16.300 1.00 26.16 178 ARG A C 1
ATOM 744 O O . ARG A 1 98 ? 25.321 55.928 15.362 1.00 26.26 178 ARG A O 1
ATOM 752 N N . GLU A 1 99 ? 23.466 56.880 16.239 1.00 25.59 179 GLU A N 1
ATOM 753 C CA . GLU A 1 99 ? 23.017 57.502 14.983 1.00 25.69 179 GLU A CA 1
ATOM 754 C C . GLU A 1 99 ? 24.059 58.366 14.311 1.00 23.31 179 GLU A C 1
ATOM 755 O O . GLU A 1 99 ? 24.143 58.374 13.085 1.00 25.39 179 GLU A O 1
ATOM 761 N N . GLU A 1 100 ? 24.857 59.084 15.097 1.00 27.05 180 GLU A N 1
ATOM 762 C CA . GLU A 1 100 ? 25.831 59.992 14.526 1.00 28.79 180 GLU A CA 1
ATOM 763 C C . GLU A 1 100 ? 26.883 59.172 13.780 1.00 27.82 180 GLU A C 1
ATOM 764 O O . GLU A 1 100 ? 27.197 59.488 12.648 1.00 26.42 180 GLU A O 1
ATOM 770 N N . GLU A 1 101 ? 27.425 58.127 14.412 1.00 26.25 181 GLU A N 1
ATOM 771 C CA . GLU A 1 101 ? 28.394 57.274 13.729 1.00 27.42 181 GLU A CA 1
ATOM 772 C C . GLU A 1 101 ? 27.738 56.526 12.575 1.00 24.86 181 GLU A C 1
ATOM 773 O O . GLU A 1 101 ? 28.293 56.447 11.466 1.00 30.83 181 GLU A O 1
ATOM 779 N N . ALA A 1 102 ? 26.542 55.991 12.817 1.00 29.06 182 ALA A N 1
ATOM 780 C CA . ALA A 1 102 ? 25.825 55.238 11.776 1.00 24.43 182 ALA A CA 1
ATOM 781 C C . ALA A 1 102 ? 25.644 56.095 10.524 1.00 26.19 182 ALA A C 1
ATOM 782 O O . ALA A 1 102 ? 25.894 55.627 9.416 1.00 23.70 182 ALA A O 1
ATOM 784 N N . ALA A 1 103 ? 25.239 57.356 10.720 1.00 24.88 183 ALA A N 1
ATOM 785 C CA . ALA A 1 103 ? 25.070 58.328 9.621 1.00 26.34 183 ALA A CA 1
ATOM 786 C C . ALA A 1 103 ? 26.362 58.659 8.874 1.00 24.34 183 ALA A C 1
ATOM 787 O O . ALA A 1 103 ? 26.341 58.693 7.661 1.00 26.42 183 ALA A O 1
ATOM 789 N N . ARG A 1 104 ? 27.451 58.953 9.592 1.00 25.25 184 ARG A N 1
ATOM 790 C CA . ARG A 1 104 ? 28.775 59.203 8.955 1.00 32.12 184 ARG A CA 1
ATOM 791 C C . ARG A 1 104 ? 29.187 58.037 8.058 1.00 29.01 184 ARG A C 1
ATOM 792 O O . ARG A 1 104 ? 29.608 58.214 6.902 1.00 30.22 184 ARG A O 1
ATOM 800 N N . LEU A 1 105 ? 29.113 56.846 8.624 1.00 26.03 185 LEU A N 1
ATOM 801 C CA . LEU A 1 105 ? 29.589 55.657 7.919 1.00 23.69 185 LEU A CA 1
ATOM 802 C C . LEU A 1 105 ? 28.643 55.263 6.808 1.00 23.41 185 LEU A C 1
ATOM 803 O O . LEU A 1 105 ? 29.078 54.921 5.707 1.00 24.65 185 LEU A O 1
ATOM 808 N N . PHE A 1 106 ? 27.346 55.315 7.075 1.00 23.19 186 PHE A N 1
ATOM 809 C CA . PHE A 1 106 ? 26.393 54.960 6.047 1.00 20.48 186 PHE A CA 1
ATOM 810 C C . PHE A 1 106 ? 26.444 55.900 4.861 1.00 20.21 186 PHE A C 1
ATOM 811 O O . PHE A 1 106 ? 26.271 55.458 3.713 1.00 23.61 186 PHE A O 1
ATOM 819 N N . LYS A 1 107 ? 26.679 57.185 5.107 1.00 22.59 187 LYS A N 1
ATOM 820 C CA . LYS A 1 107 ? 26.859 58.140 3.993 1.00 28.36 187 LYS A CA 1
ATOM 821 C C . LYS A 1 107 ? 28.055 57.750 3.086 1.00 27.05 187 LYS A C 1
ATOM 822 O O . LYS A 1 107 ? 27.960 57.877 1.868 1.00 27.25 187 LYS A O 1
ATOM 828 N N . GLN A 1 108 ? 29.145 57.253 3.675 1.00 25.15 188 GLN A N 1
ATOM 829 C CA . GLN A 1 108 ? 30.300 56.783 2.874 1.00 27.51 188 GLN A CA 1
ATOM 830 C C . GLN A 1 108 ? 29.896 55.574 2.036 1.00 28.78 188 GLN A C 1
ATOM 831 O O . GLN A 1 108 ? 30.182 55.521 0.849 1.00 27.11 188 GLN A O 1
ATOM 837 N N . ILE A 1 109 ? 29.178 54.634 2.659 1.00 26.75 189 ILE A N 1
ATOM 838 C CA . ILE A 1 109 ? 28.642 53.450 1.967 1.00 26.06 189 ILE A CA 1
ATOM 839 C C . ILE A 1 109 ? 27.753 53.847 0.790 1.00 27.30 189 ILE A C 1
ATOM 840 O O . ILE A 1 109 ? 27.949 53.383 -0.325 1.00 25.61 189 ILE A O 1
ATOM 845 N N . VAL A 1 110 ? 26.803 54.737 1.053 1.00 27.39 190 VAL A N 1
ATOM 846 C CA . VAL A 1 110 ? 25.854 55.177 0.045 1.00 26.92 190 VAL A CA 1
ATOM 847 C C . VAL A 1 110 ? 26.556 55.963 -1.082 1.00 26.30 190 VAL A C 1
ATOM 848 O O . VAL A 1 110 ? 26.223 55.805 -2.255 1.00 28.51 190 VAL A O 1
ATOM 852 N N . SER A 1 111 ? 27.485 56.838 -0.722 1.00 26.20 191 SER A N 1
ATOM 853 C CA . SER A 1 111 ? 28.240 57.588 -1.734 1.00 31.93 191 SER A CA 1
ATOM 854 C C . SER A 1 111 ? 28.990 56.652 -2.700 1.00 28.00 191 SER A C 1
ATOM 855 O O . SER A 1 111 ? 28.967 56.871 -3.905 1.00 27.35 191 SER A O 1
ATOM 858 N N . ALA A 1 112 ? 29.586 55.586 -2.165 1.00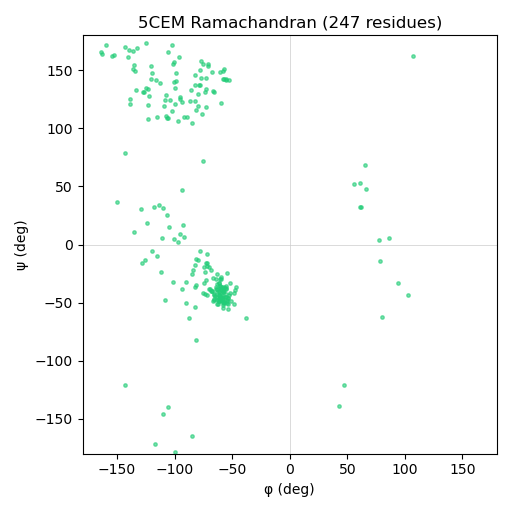 27.94 192 ALA A N 1
ATOM 859 C CA . ALA A 1 112 ? 30.215 54.547 -2.972 1.00 30.99 192 ALA A CA 1
ATOM 860 C C . ALA A 1 112 ? 29.237 53.920 -3.952 1.00 30.85 192 ALA A C 1
ATOM 861 O O . ALA A 1 112 ? 29.525 53.836 -5.151 1.00 28.41 192 ALA A O 1
ATOM 863 N N . VAL A 1 113 ? 28.059 53.532 -3.455 1.00 26.96 193 VAL A N 1
ATOM 864 C CA . VAL A 1 113 ? 27.082 52.879 -4.295 1.00 27.50 193 VAL A CA 1
ATOM 865 C C . VAL A 1 113 ? 26.500 53.835 -5.333 1.00 28.07 193 VAL A C 1
ATOM 866 O O . VAL A 1 113 ? 26.245 53.425 -6.465 1.00 31.15 193 VAL A O 1
ATOM 870 N N . ALA A 1 114 ? 26.273 55.088 -4.956 1.00 27.50 194 ALA A N 1
ATOM 871 C CA . ALA A 1 114 ? 25.745 56.076 -5.897 1.00 29.70 194 ALA A CA 1
ATOM 872 C C . ALA A 1 114 ? 26.714 56.254 -7.056 1.00 31.47 194 ALA A C 1
ATOM 873 O O . ALA A 1 114 ? 26.308 56.249 -8.220 1.00 33.65 194 ALA A O 1
ATOM 875 N N . HIS A 1 115 ? 27.998 56.392 -6.731 1.00 34.41 195 HIS A N 1
ATOM 876 C CA . HIS A 1 115 ? 29.024 56.495 -7.762 1.00 36.69 195 HIS A CA 1
ATOM 877 C C . HIS A 1 115 ? 28.954 55.318 -8.720 1.00 35.95 195 HIS A C 1
ATOM 878 O O . HIS A 1 115 ? 28.900 55.518 -9.928 1.00 39.53 195 HIS A O 1
ATOM 885 N N . CYS A 1 116 ? 28.885 54.106 -8.171 1.00 37.62 196 CYS A N 1
ATOM 886 C CA . CYS A 1 116 ? 28.776 52.896 -8.986 1.00 36.92 196 CYS A CA 1
ATOM 887 C C . CYS A 1 116 ? 27.556 52.939 -9.891 1.00 37.06 196 CYS A C 1
ATOM 888 O O . CYS A 1 116 ? 27.670 52.739 -11.097 1.00 35.84 196 CYS A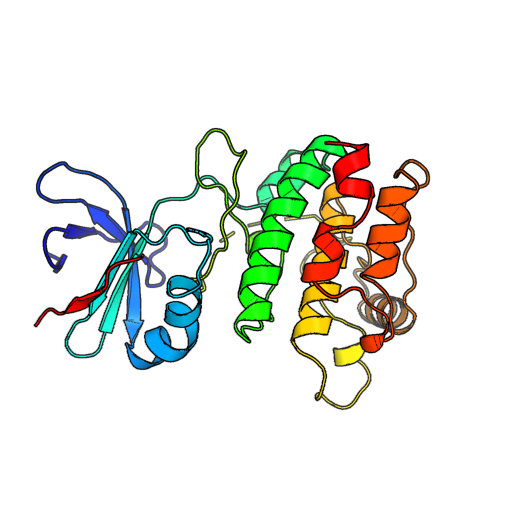 O 1
ATOM 891 N N . HIS A 1 117 ? 26.395 53.215 -9.309 1.00 36.25 197 HIS A N 1
ATOM 892 C CA . HIS A 1 117 ? 25.155 53.211 -10.071 1.00 34.24 197 HIS A CA 1
ATOM 893 C C . HIS A 1 117 ? 25.155 54.251 -11.193 1.00 38.12 197 HIS A C 1
ATOM 894 O O . HIS A 1 117 ? 24.571 54.016 -12.249 1.00 41.21 197 HIS A O 1
ATOM 901 N N . GLN A 1 118 ? 25.818 55.384 -10.970 1.00 36.64 198 GLN A N 1
ATOM 902 C CA . GLN A 1 118 ? 25.859 56.444 -11.961 1.00 38.77 198 GLN A CA 1
ATOM 903 C C . GLN A 1 118 ? 26.753 56.116 -13.155 1.00 42.36 198 GLN A C 1
ATOM 904 O O . GLN A 1 118 ? 26.652 56.778 -14.164 1.00 43.48 198 GLN A O 1
ATOM 910 N N . SER A 1 119 ? 27.614 55.108 -13.028 1.00 39.22 199 SER A N 1
ATOM 911 C CA . SER A 1 119 ? 28.352 54.542 -14.147 1.00 42.31 199 SER A CA 1
ATOM 912 C C . SER A 1 119 ? 27.801 53.176 -14.535 1.00 42.96 199 SER A C 1
ATOM 913 O O . SER A 1 119 ? 28.526 52.364 -15.093 1.00 50.19 199 SER A O 1
ATOM 916 N N . ALA A 1 120 ? 26.530 52.915 -14.245 1.00 43.36 200 ALA A N 1
ATOM 917 C CA . ALA A 1 120 ? 25.883 51.657 -14.654 1.00 45.25 200 ALA A CA 1
ATOM 918 C C . ALA A 1 120 ? 26.519 50.397 -14.041 1.00 43.45 200 ALA A C 1
ATOM 919 O O . ALA A 1 120 ? 26.539 49.347 -14.671 1.00 49.29 200 ALA A O 1
ATOM 921 N N . ILE A 1 121 ? 27.046 50.516 -12.825 1.00 40.26 201 ILE A N 1
ATOM 922 C CA . ILE A 1 121 ? 27.608 49.375 -12.094 1.00 42.28 201 ILE A CA 1
ATOM 923 C C . ILE A 1 121 ? 26.646 48.972 -10.978 1.00 37.66 201 ILE A C 1
ATOM 924 O O . ILE A 1 121 ? 26.482 49.691 -9.996 1.00 33.41 201 ILE A O 1
ATOM 929 N N . VAL A 1 122 ? 26.012 47.823 -11.162 1.00 37.04 202 VAL A N 1
ATOM 930 C CA . VAL A 1 122 ? 25.240 47.156 -10.118 1.00 37.26 202 VAL A CA 1
ATOM 931 C C . VAL A 1 122 ? 26.204 46.298 -9.314 1.00 37.15 202 VAL A C 1
ATOM 932 O O . VAL A 1 122 ? 26.985 45.560 -9.883 1.00 33.21 202 VAL A O 1
ATOM 936 N N . LEU A 1 123 ? 26.133 46.378 -7.992 1.00 37.76 203 LEU A N 1
ATOM 937 C CA . LEU A 1 123 ? 27.000 45.581 -7.134 1.00 35.99 203 LEU A CA 1
ATOM 938 C C . LEU A 1 123 ? 26.421 44.178 -6.967 1.00 41.23 203 LEU A C 1
ATOM 939 O O . LEU A 1 123 ? 27.110 43.205 -7.219 1.00 35.23 203 LEU A O 1
ATOM 944 N N . GLY A 1 124 ? 25.161 44.078 -6.537 1.00 35.25 204 GLY A N 1
ATOM 945 C CA . GLY A 1 124 ? 24.469 42.787 -6.421 1.00 37.07 204 GLY A CA 1
ATOM 946 C C . GLY A 1 124 ? 24.812 41.935 -5.207 1.00 36.54 204 GLY A C 1
ATOM 947 O O . GLY A 1 124 ? 24.087 40.988 -4.906 1.00 42.31 204 GLY A O 1
ATOM 948 N N . ASP A 1 125 ? 25.896 42.279 -4.507 1.00 34.40 205 ASP A N 1
ATOM 949 C CA . ASP A 1 125 ? 26.400 41.529 -3.352 1.00 37.02 205 ASP A CA 1
ATOM 950 C C . ASP A 1 125 ? 26.634 42.482 -2.165 1.00 33.17 205 ASP A C 1
ATOM 951 O O . ASP A 1 125 ? 27.510 42.238 -1.347 1.00 31.43 205 ASP A O 1
ATOM 956 N N . LEU A 1 126 ? 25.853 43.552 -2.064 1.00 31.93 206 LEU A N 1
ATOM 957 C CA . LEU A 1 126 ? 26.009 44.507 -0.959 1.00 30.47 206 LEU A CA 1
ATOM 958 C C . LEU A 1 126 ? 25.660 43.921 0.397 1.00 31.53 206 LEU A C 1
ATOM 959 O O . LEU A 1 126 ? 24.602 43.322 0.561 1.00 30.62 206 LEU A O 1
ATOM 964 N N . LYS A 1 127 ? 26.543 44.145 1.368 1.00 29.78 207 LYS A N 1
ATOM 965 C CA . LYS A 1 127 ? 26.425 43.606 2.729 1.00 28.23 207 LYS A CA 1
ATOM 966 C C . LYS A 1 127 ? 27.387 44.424 3.554 1.00 25.00 207 LYS A C 1
ATOM 967 O O . LYS A 1 127 ? 28.258 45.079 2.990 1.00 25.31 207 LYS A O 1
ATOM 973 N N . LEU A 1 128 ? 27.276 44.358 4.871 1.00 24.51 208 LEU A N 1
ATOM 974 C CA . LEU A 1 128 ? 28.225 45.047 5.753 1.00 24.57 208 LEU A CA 1
ATOM 975 C C . LEU A 1 128 ? 29.664 44.579 5.523 1.00 24.47 208 LEU A C 1
ATOM 976 O O . LEU A 1 128 ? 30.596 45.386 5.560 1.00 22.62 208 LEU A O 1
ATOM 981 N N . ARG A 1 129 ? 29.861 43.295 5.244 1.00 27.19 209 ARG A N 1
ATOM 982 C CA . ARG A 1 129 ? 31.230 42.786 5.023 1.00 28.06 209 ARG A CA 1
ATOM 983 C C . ARG A 1 129 ? 31.847 43.247 3.694 1.00 26.79 209 ARG A C 1
ATOM 984 O O . ARG A 1 129 ? 33.026 43.078 3.465 1.00 28.04 209 ARG A O 1
ATOM 992 N N . LYS A 1 130 ? 31.060 43.881 2.837 1.00 28.25 210 LYS A N 1
ATOM 993 C CA . LYS A 1 130 ? 31.561 44.464 1.600 1.00 28.33 210 LYS A CA 1
ATOM 994 C C . LYS A 1 130 ? 32.283 45.812 1.844 1.00 29.04 210 LYS A C 1
ATOM 995 O O . LYS A 1 130 ? 32.878 46.365 0.921 1.00 29.78 210 LYS A O 1
ATOM 1001 N N . PHE A 1 131 ? 32.270 46.328 3.084 1.00 26.23 211 PHE A N 1
ATOM 1002 C CA . PHE A 1 131 ? 32.936 47.589 3.411 1.00 25.20 211 PHE A CA 1
ATOM 1003 C C . PHE A 1 131 ? 33.945 47.451 4.511 1.00 23.53 211 PHE A C 1
ATOM 1004 O O . PHE A 1 131 ? 33.675 46.860 5.542 1.00 28.10 211 PHE A O 1
ATOM 1012 N N . VAL A 1 132 ? 35.114 48.037 4.283 1.00 26.36 212 VAL A N 1
ATOM 1013 C CA . VAL A 1 132 ? 36.275 47.838 5.148 1.00 27.18 212 VAL A CA 1
ATOM 1014 C C . VAL A 1 132 ? 36.929 49.178 5.440 1.00 25.10 212 VAL A C 1
ATOM 1015 O O . VAL A 1 132 ? 36.896 50.090 4.620 1.00 23.27 212 VAL A O 1
ATOM 1019 N N . PHE A 1 133 ? 37.528 49.273 6.612 1.00 25.16 213 PHE A N 1
ATOM 1020 C CA . PHE A 1 133 ? 38.196 50.479 7.033 1.00 27.22 213 PHE A CA 1
ATOM 1021 C C . PHE A 1 133 ? 39.560 50.633 6.380 1.00 31.16 213 PHE A C 1
ATOM 1022 O O . PHE A 1 133 ? 40.330 49.670 6.276 1.00 29.36 213 PHE A O 1
ATOM 1030 N N . SER A 1 134 ? 39.831 51.855 5.948 1.00 30.36 214 SER A N 1
ATOM 1031 C CA . SER A 1 134 ? 41.042 52.197 5.221 1.00 32.78 214 SER A CA 1
ATOM 1032 C C . SER A 1 134 ? 42.202 52.482 6.151 1.00 36.72 214 SER A C 1
ATOM 1033 O O . SER A 1 134 ? 43.343 52.386 5.737 1.00 37.75 214 SER A O 1
ATOM 1036 N N . THR A 1 135 ? 41.919 52.837 7.400 1.00 37.91 215 THR A N 1
ATOM 1037 C CA . THR A 1 135 ? 42.964 53.200 8.350 1.00 37.90 215 THR A CA 1
ATOM 1038 C C . THR A 1 135 ? 42.648 52.627 9.715 1.00 42.31 215 THR A C 1
ATOM 1039 O O . THR A 1 135 ? 41.511 52.185 9.982 1.00 38.86 215 THR A O 1
ATOM 1043 N N . GLU A 1 136 ? 43.652 52.662 10.586 1.00 41.28 216 GLU A N 1
ATOM 1044 C CA . GLU A 1 136 ? 43.525 52.147 11.952 1.00 40.46 216 GLU A CA 1
ATOM 1045 C C . GLU A 1 136 ? 42.540 52.966 12.804 1.00 37.12 216 GLU A C 1
ATOM 1046 O O . GLU A 1 136 ? 41.907 52.429 13.720 1.00 41.14 216 GLU A O 1
ATOM 1052 N N . GLU A 1 137 ? 42.410 54.255 12.489 1.00 40.41 217 GLU A N 1
ATOM 1053 C CA . GLU A 1 137 ? 41.366 55.135 13.045 1.00 44.45 217 GLU A CA 1
ATOM 1054 C C . GLU A 1 137 ? 39.951 54.553 12.893 1.00 44.06 217 GLU A C 1
ATOM 1055 O O . GLU A 1 137 ? 39.098 54.836 13.721 1.00 38.24 217 GLU A O 1
ATOM 1061 N N . ARG A 1 138 ? 39.701 53.806 11.805 1.00 36.04 218 ARG A N 1
ATOM 1062 C CA . ARG A 1 138 ? 38.392 53.220 11.515 1.00 34.98 218 ARG A CA 1
ATOM 1063 C C . ARG A 1 138 ? 37.291 54.306 11.492 1.00 34.69 218 ARG A C 1
ATOM 1064 O O . ARG A 1 138 ? 36.297 54.219 12.220 1.00 30.82 218 ARG A O 1
ATOM 1072 N N . THR A 1 139 ? 37.546 55.352 10.701 1.00 29.48 219 THR A N 1
ATOM 1073 C CA . THR A 1 139 ? 36.603 56.425 10.434 1.00 34.31 219 THR A CA 1
ATOM 1074 C C . THR A 1 139 ? 36.265 56.540 8.935 1.00 34.10 219 THR A C 1
ATOM 1075 O O . THR A 1 139 ? 35.418 57.339 8.567 1.00 30.44 219 THR A O 1
ATOM 1079 N N . GLN A 1 140 ? 36.917 55.761 8.068 1.00 31.60 220 GLN A N 1
ATOM 1080 C CA . GLN A 1 140 ? 36.727 55.918 6.630 1.00 28.25 220 GLN A CA 1
ATOM 1081 C C . GLN A 1 140 ? 36.653 54.553 5.997 1.00 26.96 220 GLN A C 1
ATOM 1082 O O . GLN A 1 140 ? 37.564 53.712 6.179 1.00 27.84 220 GLN A O 1
ATOM 1088 N N . LEU A 1 141 ? 35.565 54.317 5.269 1.00 23.68 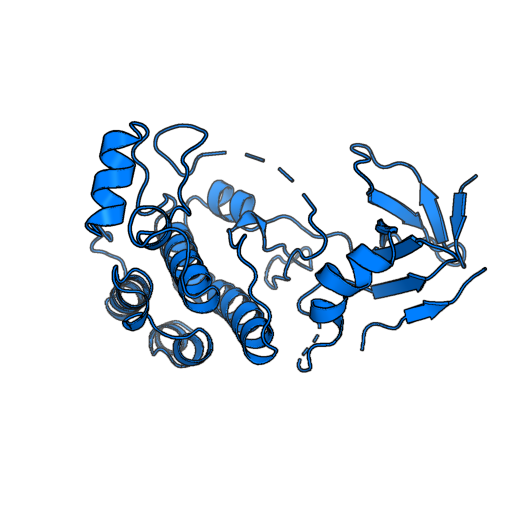221 LEU A N 1
ATOM 1089 C CA . LEU A 1 141 ? 35.321 53.018 4.653 1.00 28.57 221 LEU A CA 1
ATOM 1090 C C . LEU A 1 141 ? 35.654 53.036 3.182 1.00 28.28 221 LEU A C 1
ATOM 1091 O O . LEU A 1 141 ? 35.580 54.082 2.528 1.00 30.75 221 LEU A O 1
ATOM 1096 N N . ARG A 1 142 ? 35.950 51.844 2.671 1.00 30.78 222 ARG A N 1
ATOM 1097 C CA A ARG A 1 142 ? 36.132 51.639 1.244 0.70 31.55 222 ARG A CA 1
ATOM 1098 C CA B ARG A 1 142 ? 36.158 51.631 1.244 0.30 29.56 222 ARG A CA 1
ATOM 1099 C C . ARG A 1 142 ? 35.393 50.389 0.810 1.00 28.87 222 ARG A C 1
ATOM 1100 O O . ARG A 1 142 ? 35.103 49.491 1.623 1.00 23.77 222 ARG A O 1
ATOM 1115 N N . LEU A 1 143 ? 35.055 50.352 -0.469 1.00 29.67 223 LEU A N 1
ATOM 1116 C CA . LEU A 1 143 ? 34.398 49.211 -1.063 1.00 29.96 223 LEU A CA 1
ATOM 1117 C C . LEU A 1 143 ? 35.379 48.067 -1.232 1.00 35.69 223 LEU A C 1
ATOM 1118 O O . LEU A 1 143 ? 36.491 48.260 -1.722 1.00 39.56 223 LEU A O 1
ATOM 1123 N N . GLU A 1 144 ? 34.974 46.877 -0.797 1.00 35.40 224 GLU A N 1
ATOM 1124 C CA . GLU A 1 144 ? 35.762 45.678 -1.038 1.00 36.43 224 GLU A CA 1
ATOM 1125 C C . GLU A 1 144 ? 35.337 45.226 -2.413 1.00 3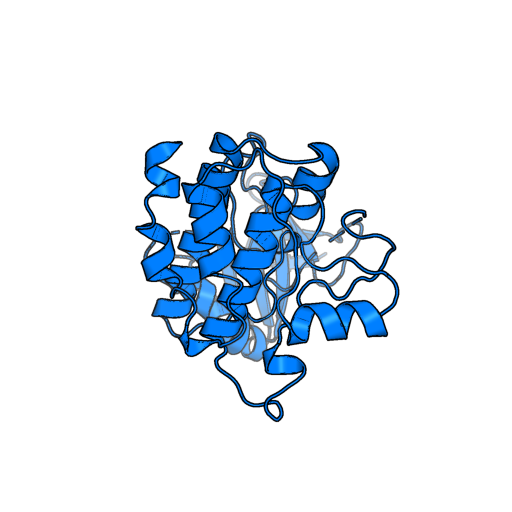9.37 224 GLU A C 1
ATOM 1126 O O . GLU A 1 144 ? 34.246 44.727 -2.584 1.00 34.51 224 GLU A O 1
ATOM 1132 N N . SER A 1 145 ? 36.184 45.449 -3.410 1.00 36.80 225 SER A N 1
ATOM 1133 C CA . SER A 1 145 ? 35.808 45.196 -4.798 1.00 36.81 225 SER A CA 1
ATOM 1134 C C . SER A 1 145 ? 36.544 44.026 -5.431 1.00 36.64 225 SER A C 1
ATOM 1135 O O . SER A 1 145 ? 36.387 43.783 -6.625 1.00 38.27 225 SER A O 1
ATOM 1138 N N . LEU A 1 146 ? 37.348 43.303 -4.654 1.00 34.35 226 LEU A N 1
ATOM 1139 C CA . LEU A 1 146 ? 38.212 42.260 -5.224 1.00 35.90 226 LEU A CA 1
ATOM 1140 C C . LEU A 1 146 ? 37.718 40.866 -4.954 1.00 45.06 226 LEU A C 1
ATOM 1141 O O . LEU A 1 146 ? 38.467 39.900 -5.162 1.00 36.08 226 LEU A O 1
ATOM 1146 N N . GLU A 1 147 ? 36.448 40.762 -4.541 1.00 55.34 227 GLU A N 1
ATOM 1147 C CA . GLU A 1 147 ? 35.771 39.483 -4.345 1.00 58.53 227 GLU A CA 1
ATOM 1148 C C . GLU A 1 147 ? 36.552 38.746 -3.289 1.00 50.80 227 GLU A C 1
ATOM 1149 O O . GLU A 1 147 ? 36.975 37.611 -3.473 1.00 52.45 227 GLU A O 1
ATOM 1155 N N . ASP A 1 148 ? 36.748 39.444 -2.180 1.00 46.73 228 ASP A N 1
ATOM 1156 C CA . ASP A 1 148 ? 37.698 39.051 -1.159 1.00 54.51 228 ASP A CA 1
ATOM 1157 C C . ASP A 1 148 ? 37.090 39.399 0.207 1.00 49.75 228 ASP A C 1
ATOM 1158 O O . ASP A 1 148 ? 37.797 39.711 1.169 1.00 50.57 228 ASP A O 1
ATOM 1163 N N . ALA A 1 158 ? 25.953 35.848 13.776 1.00 58.96 238 ALA A N 1
ATOM 1164 C CA . ALA A 1 158 ? 25.875 36.721 14.945 1.00 67.77 238 ALA A CA 1
ATOM 1165 C C . ALA A 1 158 ? 24.640 37.637 14.927 1.00 60.25 238 ALA A C 1
ATOM 1166 O O . ALA A 1 158 ? 23.960 37.782 15.943 1.00 69.97 238 ALA A O 1
ATOM 1168 N N . LEU A 1 159 ? 24.346 38.229 13.767 1.00 55.76 239 LEU A N 1
ATOM 1169 C CA . LEU A 1 159 ? 23.339 39.291 13.649 1.00 50.35 239 LEU A CA 1
ATOM 1170 C C . LEU A 1 159 ? 21.913 38.792 13.309 1.00 55.37 239 LEU A C 1
ATOM 1171 O O . LEU A 1 159 ? 21.010 39.608 13.066 1.00 43.97 239 LEU A O 1
ATOM 1176 N N . SER A 1 160 ? 21.705 37.472 13.287 1.00 50.12 240 SER A N 1
ATOM 1177 C CA . SER A 1 160 ? 20.362 36.881 13.103 1.00 55.62 240 SER A CA 1
ATOM 1178 C C . SER A 1 160 ? 20.051 35.926 14.251 1.00 54.09 240 SER A C 1
ATOM 1179 O O . SER A 1 160 ? 20.927 35.647 15.075 1.00 48.87 240 SER A O 1
ATOM 1182 N N . ASP A 1 161 ? 18.811 35.425 14.288 1.00 52.23 241 ASP A N 1
ATOM 1183 C CA . ASP A 1 161 ? 18.409 34.389 15.261 1.00 60.03 241 ASP A CA 1
ATOM 1184 C C . ASP A 1 161 ? 19.339 33.164 15.282 1.00 62.30 241 ASP A C 1
ATOM 1185 O O . ASP A 1 161 ? 19.652 32.652 16.362 1.00 63.74 241 ASP A O 1
ATOM 1190 N N . LYS A 1 162 ? 19.762 32.698 14.102 1.00 64.38 242 LYS A N 1
ATOM 1191 C CA . LYS A 1 162 ? 20.784 31.634 13.982 1.00 62.57 242 LYS A CA 1
ATOM 1192 C C . LYS A 1 162 ? 21.691 31.916 12.791 1.00 59.04 242 LYS A C 1
ATOM 1193 O O . LYS A 1 162 ? 21.412 32.808 11.987 1.00 49.38 242 LYS A O 1
ATOM 1199 N N . HIS A 1 163 ? 22.777 31.152 12.696 1.00 61.38 243 HIS A N 1
ATOM 1200 C CA . HIS A 1 163 ? 23.717 31.231 11.568 1.00 69.99 243 HIS A CA 1
ATOM 1201 C C . HIS A 1 163 ? 23.045 30.967 10.209 1.00 60.36 243 HIS A C 1
ATOM 1202 O O . HIS A 1 163 ? 22.073 30.207 10.118 1.00 49.64 243 HIS A O 1
ATOM 1209 N N . GLY A 1 164 ? 23.571 31.604 9.163 1.00 51.99 244 GLY A N 1
ATOM 1210 C CA . GLY A 1 164 ? 23.085 31.398 7.788 1.00 51.46 244 GLY A CA 1
ATOM 1211 C C . GLY A 1 164 ? 21.662 31.888 7.559 1.00 52.21 244 GLY A C 1
ATOM 1212 O O . GLY A 1 164 ? 20.823 31.164 7.029 1.00 46.61 244 GLY A O 1
ATOM 1213 N N . CYS A 1 165 ? 21.375 33.104 8.012 1.00 49.72 245 CYS A N 1
ATOM 1214 C CA . CYS A 1 165 ? 20.153 33.796 7.633 1.00 43.72 245 CYS A CA 1
ATOM 1215 C C . CYS A 1 165 ? 20.422 34.429 6.271 1.00 42.36 245 CYS A C 1
ATOM 1216 O O . CYS A 1 165 ? 21.372 35.226 6.132 1.00 41.03 245 CYS A O 1
ATOM 1219 N N . PRO A 1 166 ? 19.591 34.104 5.259 1.00 37.75 246 PRO A N 1
ATOM 1220 C CA . PRO A 1 166 ? 19.680 34.841 4.000 1.00 36.45 246 PRO A CA 1
ATOM 1221 C C . PRO A 1 166 ? 19.054 36.244 4.147 1.00 36.86 246 PRO A C 1
ATOM 1222 O O . PRO A 1 166 ? 17.991 36.525 3.590 1.00 31.14 246 PRO A O 1
ATOM 1226 N N . ALA A 1 167 ? 19.754 37.121 4.870 1.00 32.39 247 ALA A N 1
ATOM 1227 C CA . ALA A 1 167 ? 19.216 38.424 5.283 1.00 32.91 247 ALA A CA 1
ATOM 1228 C C . ALA A 1 167 ? 19.086 39.439 4.153 1.00 28.32 247 ALA A C 1
ATOM 1229 O O . ALA A 1 167 ? 18.381 40.425 4.315 1.00 28.80 247 ALA A O 1
ATOM 1231 N N . TYR A 1 168 ? 19.755 39.192 3.026 1.00 27.68 248 TYR A N 1
ATOM 1232 C CA . TYR A 1 168 ? 19.732 40.088 1.862 1.00 27.35 248 TYR A CA 1
ATOM 1233 C C . TYR A 1 168 ? 18.808 39.667 0.721 1.00 27.87 248 TYR A C 1
ATOM 1234 O O . TYR A 1 168 ? 18.713 40.356 -0.298 1.00 35.27 248 TYR A O 1
ATOM 1243 N N . VAL A 1 169 ? 18.053 38.594 0.941 1.00 30.30 249 VAL A N 1
ATOM 1244 C CA . VAL A 1 169 ? 16.977 38.206 0.039 1.00 29.38 249 VAL A CA 1
ATOM 1245 C C . VAL A 1 169 ? 15.927 39.327 -0.057 1.00 28.25 249 VAL A C 1
ATOM 1246 O O . VAL A 1 169 ? 15.354 39.756 0.949 1.00 24.79 249 VAL A O 1
ATOM 1250 N N . SER A 1 170 ? 15.694 39.804 -1.276 1.00 28.74 250 SER A N 1
ATOM 1251 C CA . SER A 1 170 ? 14.732 40.862 -1.522 1.00 29.75 250 SER A CA 1
ATOM 1252 C C . SER A 1 170 ? 13.372 40.278 -1.951 1.00 28.14 250 SER A C 1
ATOM 1253 O O . SER A 1 170 ? 13.296 39.125 -2.417 1.00 29.95 250 SER A O 1
ATOM 1256 N N . PRO A 1 171 ? 12.297 41.074 -1.844 1.00 27.09 251 PRO A N 1
ATOM 1257 C CA . PRO A 1 171 ? 10.984 40.627 -2.360 1.00 28.81 251 PRO A CA 1
ATOM 1258 C C . PRO A 1 171 ? 11.001 40.266 -3.854 1.00 35.62 251 PRO A C 1
ATOM 1259 O O . PRO A 1 171 ? 10.357 39.294 -4.262 1.00 35.24 251 PRO A O 1
ATOM 1263 N N . GLU A 1 172 ? 11.763 41.023 -4.651 1.00 36.45 252 GLU A N 1
ATOM 1264 C CA . GLU A 1 172 ? 11.906 40.775 -6.088 1.00 37.66 252 GLU A CA 1
ATOM 1265 C C . GLU A 1 172 ? 12.351 39.346 -6.355 1.00 35.47 252 GLU A C 1
ATOM 1266 O O . GLU A 1 172 ? 11.819 38.684 -7.227 1.00 36.63 252 GLU A O 1
ATOM 1272 N N . ILE A 1 173 ? 13.373 38.908 -5.628 1.00 32.72 253 ILE A N 1
ATOM 1273 C CA . ILE A 1 173 ? 13.971 37.610 -5.873 1.00 38.01 253 ILE A CA 1
ATOM 1274 C C . ILE A 1 173 ? 13.052 36.448 -5.432 1.00 38.66 253 ILE A C 1
ATOM 1275 O O . ILE A 1 173 ? 13.260 35.337 -5.879 1.00 46.79 253 ILE 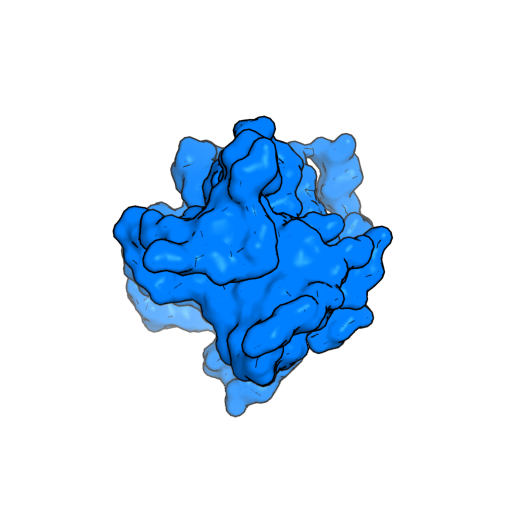A O 1
ATOM 1280 N N . LEU A 1 174 ? 12.061 36.731 -4.571 1.00 35.45 254 LEU A N 1
ATOM 1281 C CA . LEU A 1 174 ? 11.002 35.787 -4.186 1.00 39.30 254 LEU A CA 1
ATOM 1282 C C . LEU A 1 174 ? 9.768 35.844 -5.084 1.00 45.67 254 LEU A C 1
ATOM 1283 O O . LEU A 1 174 ? 9.092 34.848 -5.260 1.00 44.00 254 LEU A O 1
ATOM 1288 N N . ASN A 1 175 ? 9.458 37.020 -5.610 1.00 62.45 255 ASN A N 1
ATOM 1289 C CA . ASN A 1 175 ? 8.287 37.223 -6.459 1.00 65.85 255 ASN A CA 1
ATOM 1290 C C . ASN A 1 175 ? 8.810 37.367 -7.897 1.00 75.98 255 ASN A C 1
ATOM 1291 O O . ASN A 1 175 ? 9.726 36.619 -8.274 1.00 76.82 255 ASN A O 1
ATOM 1296 N N . THR A 1 176 ? 8.250 38.288 -8.692 1.00 90.91 256 THR A N 1
ATOM 1297 C CA . THR A 1 176 ? 8.652 38.505 -10.103 1.00 101.39 256 THR A CA 1
ATOM 1298 C C . THR A 1 176 ? 8.857 37.151 -10.848 1.00 103.96 256 THR A C 1
ATOM 1299 O O . THR A 1 176 ? 8.055 36.226 -10.661 1.00 108.64 256 THR A O 1
ATOM 1303 N N . THR A 1 177 ? 9.892 37.033 -11.682 1.00 93.89 257 THR A N 1
ATOM 1304 C CA . THR A 1 177 ? 10.236 35.765 -12.334 1.00 80.54 257 THR A CA 1
ATOM 1305 C C . THR A 1 177 ? 11.750 35.678 -12.587 1.00 82.07 257 THR A C 1
ATOM 1306 O O . THR A 1 177 ? 12.189 35.135 -13.601 1.00 82.30 257 THR A O 1
ATOM 1310 N N . GLY A 1 178 ? 12.544 36.210 -11.654 1.00 88.53 258 GLY A N 1
ATOM 1311 C CA . GLY A 1 178 ? 14.000 36.310 -11.812 1.00 94.27 258 GLY A CA 1
ATOM 1312 C C . GLY A 1 178 ? 14.505 37.640 -12.370 1.00 98.43 258 GLY A C 1
ATOM 1313 O O . GLY A 1 178 ? 15.607 38.077 -12.008 1.00 93.39 258 GLY A O 1
ATOM 1314 N N . THR A 1 179 ? 13.722 38.271 -13.258 1.00 82.95 259 THR A N 1
ATOM 1315 C CA . THR A 1 179 ? 14.080 39.573 -13.859 1.00 73.02 259 THR A CA 1
ATOM 1316 C C . THR A 1 179 ? 13.626 40.777 -13.004 1.00 69.46 259 THR A C 1
ATOM 1317 O O . THR A 1 179 ? 12.434 40.916 -12.686 1.00 60.68 259 THR A O 1
ATOM 1321 N N . TYR A 1 180 ? 14.583 41.634 -12.633 1.00 55.30 260 TYR A N 1
ATOM 1322 C CA . TYR A 1 180 ? 14.294 42.819 -11.814 1.00 55.06 260 TYR A CA 1
ATOM 1323 C C . TYR A 1 180 ? 15.414 43.861 -11.950 1.00 52.20 260 TYR A C 1
ATOM 1324 O O . TYR A 1 180 ? 16.470 43.574 -12.530 1.00 50.07 260 TYR A O 1
ATOM 1333 N N . SER A 1 181 ? 15.180 45.053 -11.393 1.00 48.66 261 SER A N 1
ATOM 1334 C CA . SER A 1 181 ? 16.161 46.153 -11.404 1.00 43.31 261 SER A CA 1
ATOM 1335 C C . SER A 1 181 ? 17.324 45.872 -10.451 1.00 42.69 261 SER A C 1
ATOM 1336 O O . SER A 1 181 ? 17.121 45.758 -9.236 1.00 35.93 261 SER A O 1
ATOM 1339 N N . GLY A 1 182 ? 18.533 45.783 -11.009 1.00 40.97 262 GLY A N 1
ATOM 1340 C CA . GLY A 1 182 ? 19.751 45.630 -10.238 1.00 39.19 262 GLY A CA 1
ATOM 1341 C C . GLY A 1 182 ? 19.953 46.766 -9.237 1.00 38.93 262 GLY A C 1
ATOM 1342 O O . GLY A 1 182 ? 20.268 46.517 -8.071 1.00 31.26 262 GLY A O 1
ATOM 1343 N N . LYS A 1 183 ? 19.739 48.003 -9.687 1.00 30.90 263 LYS A N 1
ATOM 1344 C CA . LYS A 1 183 ? 19.992 49.189 -8.862 1.00 30.88 263 LYS A CA 1
ATOM 1345 C C . LYS A 1 183 ? 19.059 49.250 -7.670 1.00 29.06 263 LYS A C 1
ATOM 1346 O O . LYS A 1 183 ? 19.492 49.495 -6.557 1.00 30.55 263 LYS A O 1
ATOM 1352 N N . ALA A 1 184 ? 17.770 49.045 -7.919 1.00 30.12 264 ALA A N 1
ATOM 1353 C CA . ALA A 1 184 ? 16.770 48.987 -6.862 1.00 27.48 264 ALA A CA 1
ATOM 1354 C C . ALA A 1 184 ? 17.014 47.835 -5.874 1.00 30.82 264 ALA A C 1
ATOM 1355 O O . ALA A 1 184 ? 16.737 47.994 -4.685 1.00 26.87 264 ALA A O 1
ATOM 1357 N N . ALA A 1 185 ? 17.549 46.697 -6.351 1.00 31.50 265 ALA A N 1
ATOM 1358 C CA . ALA A 1 185 ? 17.906 45.578 -5.454 1.00 30.82 265 ALA A CA 1
ATOM 1359 C C . ALA A 1 185 ? 19.074 45.936 -4.537 1.00 22.74 265 ALA A C 1
ATOM 1360 O O . ALA A 1 185 ? 19.085 45.560 -3.363 1.00 23.77 265 ALA A O 1
ATOM 1362 N N . ASP A 1 186 ? 20.071 46.635 -5.071 1.00 25.14 266 ASP A N 1
ATOM 1363 C CA . ASP A 1 186 ? 21.156 47.176 -4.235 1.00 25.21 266 ASP A CA 1
ATOM 1364 C C . ASP A 1 186 ? 20.577 48.110 -3.159 1.00 25.77 266 ASP A C 1
ATOM 1365 O O . ASP A 1 186 ? 21.026 48.089 -2.007 1.00 24.84 266 ASP A O 1
ATOM 1370 N N . VAL A 1 187 ? 19.591 48.930 -3.521 1.00 23.27 267 VAL A N 1
ATOM 1371 C CA . VAL A 1 187 ? 19.017 49.847 -2.526 1.00 23.13 267 VAL A CA 1
ATOM 1372 C C . VAL A 1 187 ? 18.317 49.090 -1.391 1.00 20.98 267 VAL A C 1
ATOM 1373 O O . VAL A 1 187 ? 18.461 49.466 -0.226 1.00 23.85 267 VAL A O 1
ATOM 1377 N N . TRP A 1 188 ? 17.626 47.998 -1.709 1.00 20.42 268 TRP A N 1
ATOM 1378 C CA . TRP A 1 188 ? 17.067 47.136 -0.660 1.00 22.71 268 TRP A CA 1
ATOM 1379 C C . TRP A 1 188 ? 18.190 46.733 0.299 1.00 22.77 268 TRP A C 1
ATOM 1380 O O . TRP A 1 188 ? 18.020 46.780 1.520 1.00 21.33 268 TRP A O 1
ATOM 1391 N N . SER A 1 189 ? 19.330 46.323 -0.265 1.00 25.58 269 SER A N 1
ATOM 1392 C CA . SER A 1 189 ? 20.481 45.915 0.540 1.00 25.72 269 SER A CA 1
ATOM 1393 C C . SER A 1 189 ? 20.996 47.061 1.423 1.00 23.36 269 SER A C 1
ATOM 1394 O O . SER A 1 189 ? 21.343 46.830 2.576 1.00 21.43 269 SER A O 1
ATOM 1397 N N . LEU A 1 190 ? 21.031 48.285 0.892 1.00 23.20 270 LEU A N 1
ATOM 1398 C CA . LEU A 1 190 ? 21.362 49.466 1.708 1.00 25.05 270 LEU A CA 1
ATOM 1399 C C . LEU A 1 190 ? 20.389 49.626 2.889 1.00 20.04 270 LEU A C 1
ATOM 1400 O O . LEU A 1 190 ? 20.799 49.939 3.998 1.00 19.55 270 LEU A O 1
ATOM 1405 N N . GLY A 1 191 ? 19.113 49.376 2.648 1.00 19.30 271 GLY A N 1
ATOM 1406 C CA . GLY A 1 191 ? 18.115 49.373 3.738 1.00 22.11 271 GLY A CA 1
ATOM 1407 C C . GLY A 1 191 ? 18.400 48.363 4.842 1.00 19.71 271 GLY A C 1
ATOM 1408 O O . GLY A 1 191 ? 18.343 48.695 6.043 1.00 17.95 271 GLY A O 1
ATOM 1409 N N . VAL A 1 192 ? 18.722 47.135 4.434 1.00 22.43 272 VAL A N 1
ATOM 1410 C CA . VAL A 1 192 ? 19.063 46.051 5.383 1.00 20.96 272 VAL A CA 1
ATOM 1411 C C . VAL A 1 192 ? 20.290 46.488 6.185 1.00 22.21 272 VAL A C 1
ATOM 1412 O O . VAL A 1 192 ? 20.307 46.388 7.424 1.00 21.43 272 VAL A O 1
ATOM 1416 N N . MET A 1 193 ? 21.290 47.030 5.480 1.00 21.58 273 MET A N 1
ATOM 1417 C CA . MET A 1 193 ? 22.531 47.490 6.124 1.00 20.04 273 MET A CA 1
ATOM 1418 C C . MET A 1 193 ? 22.264 48.597 7.138 1.00 19.79 273 MET A C 1
ATOM 1419 O O . MET A 1 193 ? 22.742 48.510 8.266 1.00 22.14 273 MET A O 1
ATOM 1424 N N . LEU A 1 194 ? 21.499 49.609 6.739 1.00 19.36 274 LEU A N 1
ATOM 1425 C CA . LEU A 1 194 ? 21.161 50.743 7.624 1.00 19.79 274 LEU A CA 1
ATOM 1426 C C . LEU A 1 194 ? 20.459 50.281 8.881 1.00 18.61 274 LEU A C 1
ATOM 1427 O O . LEU A 1 194 ? 20.864 50.631 9.985 1.00 18.78 274 LEU A O 1
ATOM 1432 N N . TYR A 1 195 ? 19.426 49.475 8.704 1.00 19.19 275 TYR A N 1
ATOM 1433 C CA . TYR A 1 195 ? 18.712 48.911 9.850 1.00 19.22 275 TYR A CA 1
ATOM 1434 C C . TYR A 1 195 ? 19.677 48.206 10.777 1.00 20.72 275 TYR A C 1
ATOM 1435 O O . TYR A 1 195 ? 19.671 48.445 11.986 1.00 23.37 275 TYR A O 1
ATOM 1444 N N . THR A 1 196 ? 20.493 47.317 10.204 1.00 20.32 276 THR A N 1
ATOM 1445 C CA . THR A 1 196 ? 21.431 46.517 10.980 1.00 19.21 276 THR A CA 1
ATOM 1446 C C . THR A 1 196 ? 22.492 47.365 11.706 1.00 20.00 276 THR A C 1
ATOM 1447 O O . THR A 1 196 ? 22.805 47.083 12.859 1.00 22.85 276 THR A O 1
ATOM 1451 N N . LEU A 1 197 ? 22.995 48.426 11.071 1.00 19.95 277 LEU A N 1
ATOM 1452 C CA . LEU A 1 197 ? 23.899 49.374 11.755 1.00 21.88 277 LEU A CA 1
ATOM 1453 C C . LEU A 1 197 ? 23.293 49.953 13.034 1.00 21.67 277 LEU A C 1
ATOM 1454 O O . LEU A 1 197 ? 23.962 50.038 14.068 1.00 24.55 277 LEU A O 1
ATOM 1459 N N . LEU A 1 198 ? 22.027 50.357 12.941 1.00 22.53 278 LEU A N 1
ATOM 1460 C CA . LEU A 1 198 ? 21.326 51.030 14.042 1.00 23.64 278 LEU A CA 1
ATOM 1461 C C . LEU A 1 198 ? 20.784 50.085 15.102 1.00 23.01 278 LEU A C 1
ATOM 1462 O O . LEU A 1 198 ? 20.776 50.439 16.273 1.00 20.31 278 LEU A O 1
ATOM 1467 N N . VAL A 1 199 ? 20.342 48.893 14.694 1.00 24.91 279 VAL A N 1
ATOM 1468 C CA . VAL A 1 199 ? 19.662 47.965 15.594 1.00 23.18 279 VAL A CA 1
ATOM 1469 C C . VAL A 1 199 ? 20.573 46.856 16.066 1.00 23.75 279 VAL A C 1
ATOM 1470 O O . VAL A 1 199 ? 20.412 46.385 17.174 1.00 27.79 279 VAL A O 1
ATOM 1474 N N . GLY A 1 200 ? 21.516 46.433 15.226 1.00 25.23 280 GLY A N 1
ATOM 1475 C CA . GLY A 1 200 ? 22.432 45.347 15.572 1.00 27.27 280 GLY A CA 1
ATOM 1476 C C . GLY A 1 200 ? 21.908 43.944 15.280 1.00 27.02 280 GLY A C 1
ATOM 1477 O O . GLY A 1 200 ? 22.555 42.961 15.644 1.00 30.34 280 GLY A O 1
ATOM 1478 N N . ARG A 1 201 ? 20.743 43.868 14.651 1.00 25.92 281 ARG A N 1
ATOM 1479 C CA . ARG A 1 201 ? 20.174 42.638 14.108 1.00 31.46 281 ARG A CA 1
ATOM 1480 C C . ARG A 1 201 ? 19.648 43.010 12.728 1.00 25.97 281 ARG A C 1
ATOM 1481 O O . ARG A 1 201 ? 19.276 44.160 12.504 1.00 23.54 281 ARG A O 1
ATOM 1489 N N . TYR A 1 202 ? 19.568 42.040 11.827 1.00 22.65 282 TYR A N 1
ATOM 1490 C CA . TYR A 1 202 ? 18.936 42.261 10.522 1.00 25.44 282 TYR A CA 1
ATOM 1491 C C . TYR A 1 202 ? 17.433 42.489 10.710 1.00 23.82 282 TYR A C 1
ATOM 1492 O O . TYR A 1 202 ? 16.84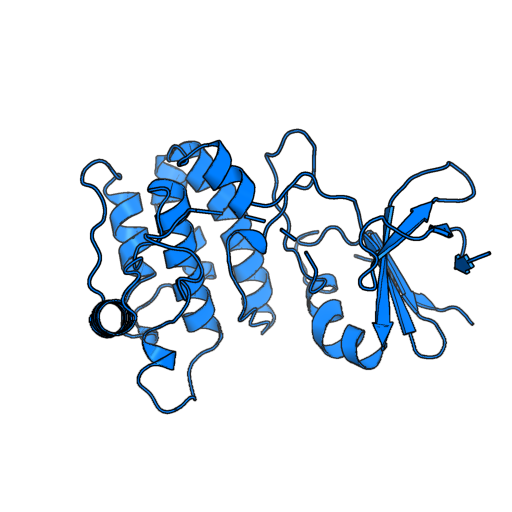5 41.915 11.621 1.00 22.19 282 TYR A O 1
ATOM 1501 N N . PRO A 1 203 ? 16.806 43.310 9.842 1.00 24.26 283 PRO A N 1
ATOM 1502 C CA . PRO A 1 203 ? 15.354 43.508 9.943 1.00 24.16 283 PRO A CA 1
ATOM 1503 C C . PRO A 1 203 ? 14.536 42.217 9.706 1.00 26.13 283 PRO A C 1
ATOM 1504 O O . PRO A 1 203 ? 13.490 42.034 10.300 1.00 27.50 283 PRO A O 1
ATOM 1508 N N . PHE A 1 204 ? 15.012 41.343 8.841 1.00 25.33 284 PHE A N 1
ATOM 1509 C CA . PHE A 1 204 ? 14.380 40.035 8.657 1.00 26.36 284 PHE A CA 1
ATOM 1510 C C . PHE A 1 204 ? 15.411 39.019 9.121 1.00 24.87 284 PHE A C 1
ATOM 1511 O O . PHE A 1 204 ? 16.446 38.817 8.471 1.00 28.65 284 PHE A O 1
ATOM 1519 N N . HIS A 1 205 ? 15.117 38.392 10.249 1.00 30.07 285 HIS A N 1
ATOM 1520 C CA . HIS A 1 205 ? 16.086 37.579 10.969 1.00 32.59 285 HIS A CA 1
ATOM 1521 C C . HIS A 1 205 ? 15.554 36.236 11.474 1.00 34.46 285 HIS A C 1
ATOM 1522 O O . HIS A 1 205 ? 16.268 35.576 12.249 1.00 35.85 285 HIS A O 1
ATOM 1529 N N . ASP A 1 206 ? 14.352 35.804 11.058 1.00 32.88 286 ASP A N 1
ATOM 1530 C CA . ASP A 1 206 ? 13.834 34.468 11.476 1.00 37.40 286 ASP A CA 1
ATOM 1531 C C . ASP A 1 206 ? 14.810 33.385 11.036 1.00 38.39 286 ASP A C 1
ATOM 1532 O O . ASP A 1 206 ? 15.405 33.490 9.963 1.00 34.70 286 ASP A O 1
ATOM 1537 N N . SER A 1 207 ? 14.983 32.357 11.863 1.00 42.65 287 SER A N 1
ATOM 1538 C CA . SER A 1 207 ? 15.827 31.202 11.495 1.00 43.42 287 SER A CA 1
ATOM 1539 C C . SER A 1 207 ? 15.017 30.190 10.667 1.00 39.10 287 SER A C 1
ATOM 1540 O O . SER A 1 207 ? 15.563 29.428 9.896 1.00 37.13 287 SER A O 1
ATOM 1543 N N . ASP A 1 208 ? 13.707 30.203 10.852 1.00 36.32 288 ASP A N 1
ATOM 1544 C CA . ASP A 1 208 ? 12.780 29.428 10.039 1.00 34.98 288 ASP A CA 1
ATOM 1545 C C . ASP A 1 208 ? 12.627 30.143 8.681 1.00 31.23 288 ASP A C 1
ATOM 1546 O O . ASP A 1 208 ? 12.048 31.226 8.641 1.00 28.39 288 ASP A O 1
ATOM 1551 N N . PRO A 1 209 ? 13.123 29.538 7.573 1.00 30.81 289 PRO A N 1
ATOM 1552 C CA . PRO A 1 209 ? 13.017 30.186 6.244 1.00 31.15 289 PRO A CA 1
ATOM 1553 C C . PRO A 1 209 ? 11.573 30.473 5.735 1.00 30.25 289 PRO A C 1
ATOM 1554 O O . PRO A 1 209 ? 11.368 31.437 4.983 1.00 28.13 289 PRO A O 1
ATOM 1558 N N . SER A 1 210 ? 10.603 29.660 6.139 1.00 30.29 290 SER A N 1
ATOM 1559 C CA . SER A 1 210 ? 9.185 29.901 5.805 1.00 34.13 290 SER A CA 1
ATOM 1560 C C . SER A 1 210 ? 8.669 31.249 6.326 1.00 31.00 290 SER A C 1
ATOM 1561 O O . SER A 1 210 ? 7.966 31.972 5.629 1.00 30.61 290 SER A O 1
ATOM 1564 N N . ALA A 1 211 ? 9.014 31.532 7.572 1.00 29.98 291 ALA A N 1
ATOM 1565 C CA . ALA A 1 211 ? 8.654 32.751 8.244 1.00 28.80 291 ALA A CA 1
ATOM 1566 C C . ALA A 1 211 ? 9.458 33.887 7.655 1.00 30.68 291 ALA A C 1
ATOM 1567 O O . ALA A 1 211 ? 8.903 34.941 7.383 1.00 26.48 291 ALA A O 1
ATOM 1569 N N . LEU A 1 212 ? 10.757 33.659 7.422 1.00 26.99 292 LEU A N 1
ATOM 1570 C CA . LEU A 1 212 ? 11.602 34.694 6.851 1.00 27.17 292 LEU A CA 1
ATOM 1571 C C . LEU A 1 212 ? 11.089 35.188 5.497 1.00 26.87 292 LEU A C 1
ATOM 1572 O O . LEU A 1 212 ? 10.878 36.398 5.299 1.00 25.05 292 LEU A O 1
ATOM 1577 N N . PHE A 1 213 ? 10.890 34.242 4.586 1.00 25.62 293 PHE A N 1
ATOM 1578 C CA . PHE A 1 213 ? 10.376 34.537 3.250 1.00 26.79 293 PHE A CA 1
ATOM 1579 C C . PHE A 1 213 ? 8.998 35.196 3.297 1.00 30.47 293 PHE A C 1
ATOM 1580 O O . PHE A 1 213 ? 8.756 36.127 2.527 1.00 30.49 293 PHE A O 1
ATOM 1588 N N . SER A 1 214 ? 8.124 34.755 4.213 1.00 30.61 294 SER A N 1
ATOM 1589 C CA . SER A 1 214 ? 6.803 35.390 4.384 1.00 30.93 294 SER A CA 1
ATOM 1590 C C . SER A 1 214 ? 6.927 36.841 4.824 1.00 32.09 294 SER A C 1
ATOM 1591 O O . SER A 1 214 ? 6.254 37.724 4.290 1.00 28.87 294 SER A O 1
ATOM 1594 N N . LYS A 1 215 ? 7.799 37.097 5.783 1.00 29.88 295 LYS A N 1
ATOM 1595 C CA . LYS A 1 215 ? 7.998 38.454 6.248 1.00 28.55 295 LYS A CA 1
ATOM 1596 C C . LYS A 1 215 ? 8.646 39.387 5.208 1.00 28.17 295 LYS A C 1
ATOM 1597 O O . LYS A 1 215 ? 8.243 40.538 5.087 1.00 26.98 295 LYS A O 1
ATOM 1603 N N . ILE A 1 216 ? 9.616 38.883 4.460 1.00 26.76 296 ILE A N 1
ATOM 1604 C CA . ILE A 1 216 ? 10.208 39.639 3.349 1.00 30.24 296 ILE A CA 1
ATOM 1605 C C . ILE A 1 216 ? 9.189 39.961 2.237 1.00 37.92 296 ILE A C 1
ATOM 1606 O O . ILE A 1 216 ? 9.071 41.127 1.835 1.00 31.89 296 ILE A O 1
ATOM 1611 N N . ARG A 1 217 ? 8.460 38.958 1.751 1.00 34.03 297 ARG A N 1
ATOM 1612 C CA . ARG A 1 217 ? 7.446 39.194 0.711 1.00 41.34 297 ARG A CA 1
ATOM 1613 C C . ARG A 1 217 ? 6.438 40.259 1.136 1.00 40.86 297 ARG A C 1
ATOM 1614 O O . ARG A 1 217 ? 6.027 41.075 0.322 1.00 46.12 297 ARG A O 1
ATOM 1622 N N . ARG A 1 218 ? 6.066 40.261 2.410 1.00 37.76 298 ARG A N 1
ATOM 1623 C CA . ARG A 1 218 ? 5.041 41.152 2.918 1.00 35.05 298 ARG A CA 1
ATOM 1624 C C . ARG A 1 218 ? 5.610 42.403 3.560 1.00 38.51 298 ARG A C 1
ATOM 1625 O O . ARG A 1 218 ? 4.855 43.212 4.082 1.00 41.64 298 ARG A O 1
ATOM 1633 N N . GLY A 1 219 ? 6.931 42.560 3.547 1.00 34.70 299 GLY A N 1
ATOM 1634 C CA . GLY A 1 219 ? 7.580 43.742 4.113 1.00 33.11 299 GLY A CA 1
ATOM 1635 C C . GLY A 1 219 ? 7.355 43.954 5.586 1.00 34.44 299 GLY A C 1
ATOM 1636 O O . GLY A 1 219 ? 7.318 45.090 6.032 1.00 38.80 299 GLY A O 1
ATOM 1637 N N . GLN A 1 220 ? 7.219 42.868 6.344 1.00 36.62 300 GLN A N 1
ATOM 1638 C CA . GLN A 1 220 ? 6.937 42.937 7.776 1.00 30.26 300 GLN A CA 1
ATOM 1639 C C . GLN A 1 220 ? 8.237 42.930 8.610 1.00 29.60 300 GLN A C 1
ATOM 1640 O O . GLN A 1 220 ? 8.915 41.906 8.731 1.00 29.03 300 GLN A O 1
ATOM 1646 N N . PHE A 1 221 ? 8.543 44.072 9.217 1.00 26.40 301 PHE A N 1
ATOM 1647 C CA . PHE A 1 221 ? 9.655 44.201 10.140 1.00 25.78 301 PHE A CA 1
ATOM 1648 C C . PHE A 1 221 ? 9.339 45.328 11.111 1.00 26.53 301 PHE A C 1
ATOM 1649 O O . PHE A 1 221 ? 8.485 46.139 10.836 1.00 25.90 301 PHE A O 1
ATOM 1657 N N . CYS A 1 222 ? 10.056 45.386 12.221 1.00 32.64 302 CYS A N 1
ATOM 1658 C CA . CYS A 1 222 ? 9.794 46.348 13.288 1.00 34.77 302 CYS A CA 1
ATOM 1659 C C . CYS A 1 222 ? 11.042 47.192 13.547 1.00 31.24 302 CYS A C 1
ATOM 1660 O O . CYS A 1 222 ? 12.125 46.653 13.740 1.00 32.10 302 CYS A O 1
ATOM 1663 N N . ILE A 1 223 ? 10.886 48.516 13.536 1.00 25.56 303 ILE A N 1
ATOM 1664 C CA . ILE A 1 223 ? 11.967 49.431 13.837 1.00 28.22 303 ILE A CA 1
ATOM 1665 C C . ILE A 1 223 ? 11.766 49.853 15.289 1.00 29.20 303 ILE A C 1
ATOM 1666 O O . ILE A 1 223 ? 10.721 50.410 15.610 1.00 30.39 303 ILE A O 1
ATOM 1671 N N . PRO A 1 224 ? 12.761 49.602 16.171 1.00 26.95 304 PRO A N 1
ATOM 1672 C CA . PRO A 1 224 ? 12.585 50.026 17.567 1.00 28.38 304 PRO A CA 1
ATOM 1673 C C . PRO A 1 224 ? 12.209 51.523 17.702 1.00 31.38 304 PRO A C 1
ATOM 1674 O O . PRO A 1 224 ? 12.687 52.372 16.917 1.00 25.81 304 PRO A O 1
ATOM 1678 N N . GLU A 1 225 ? 11.322 51.788 18.661 1.00 29.89 305 GLU A N 1
ATOM 1679 C CA . GLU A 1 225 ? 10.752 53.111 18.994 1.00 34.06 305 GLU A CA 1
ATOM 1680 C C . GLU A 1 225 ? 11.729 54.277 19.110 1.00 30.39 305 GLU A C 1
ATOM 1681 O O . GLU A 1 225 ? 11.374 55.421 18.844 1.00 32.74 305 GLU A O 1
ATOM 1687 N N . HIS A 1 226 ? 12.907 53.984 19.646 1.00 31.38 306 HIS A N 1
ATOM 1688 C CA . HIS A 1 226 ? 13.885 55.005 19.992 1.00 33.17 306 HIS A CA 1
ATOM 1689 C C . HIS A 1 226 ? 14.685 55.506 18.792 1.00 31.81 306 HIS A C 1
ATOM 1690 O O . HIS A 1 226 ? 15.366 56.518 18.910 1.00 31.36 306 HIS A O 1
ATOM 1697 N N . ILE A 1 227 ? 14.610 54.807 17.658 1.00 30.48 307 ILE A N 1
ATOM 1698 C CA . ILE A 1 227 ? 15.236 55.274 16.416 1.00 25.78 307 ILE A CA 1
ATOM 1699 C C . ILE A 1 227 ? 14.517 56.569 15.979 1.00 26.32 307 ILE A C 1
ATOM 1700 O O . ILE A 1 227 ? 13.310 56.607 15.928 1.00 24.69 307 ILE A O 1
ATOM 1705 N N . SER A 1 228 ? 15.286 57.611 15.656 1.00 28.22 308 SER A N 1
ATOM 1706 C CA . SER A 1 228 ? 14.761 58.931 15.331 1.00 27.60 308 SER A CA 1
ATOM 1707 C C . SER A 1 228 ? 13.773 58.868 14.164 1.00 28.32 308 SER A C 1
ATOM 1708 O O . SER A 1 228 ? 13.897 57.990 13.317 1.00 26.40 308 SER A O 1
ATOM 1711 N N . PRO A 1 229 ? 12.795 59.796 14.116 1.00 27.54 309 PRO A N 1
ATOM 1712 C CA . PRO A 1 229 ? 11.858 59.823 12.987 1.00 30.94 309 PRO A CA 1
ATOM 1713 C C . PRO A 1 229 ? 12.521 59.916 11.597 1.00 27.10 309 PRO A C 1
ATOM 1714 O O . PRO A 1 229 ? 12.040 59.291 10.637 1.00 28.55 309 PRO A O 1
ATOM 1718 N N . LYS A 1 230 ? 13.608 60.668 11.476 1.00 23.91 310 LYS A N 1
ATOM 1719 C CA . LYS A 1 230 ? 14.283 60.771 10.171 1.00 23.22 310 LYS A CA 1
ATOM 1720 C C . LYS A 1 230 ? 14.951 59.456 9.762 1.00 21.61 310 LYS A C 1
ATOM 1721 O O . LYS A 1 230 ? 14.923 59.077 8.580 1.00 23.06 310 LYS A O 1
ATOM 1727 N N . ALA A 1 231 ? 15.561 58.771 10.733 1.00 21.51 311 ALA A N 1
ATOM 1728 C CA . ALA A 1 231 ? 16.190 57.464 10.488 1.00 23.55 311 ALA A CA 1
ATOM 1729 C C . ALA A 1 231 ? 15.139 56.419 10.119 1.00 24.61 311 ALA A C 1
ATOM 1730 O O . ALA A 1 231 ? 15.334 55.685 9.151 1.00 23.98 311 ALA A O 1
ATOM 1732 N N . ARG A 1 232 ? 14.048 56.367 10.898 1.00 23.04 312 ARG A N 1
ATOM 1733 C CA . ARG A 1 232 ? 12.953 55.425 10.641 1.00 25.42 312 ARG A CA 1
ATOM 1734 C C . ARG A 1 232 ? 12.391 55.631 9.233 1.00 27.71 312 ARG A C 1
ATOM 1735 O O . ARG A 1 232 ? 12.160 54.643 8.536 1.00 22.26 312 ARG A O 1
ATOM 1743 N N . CYS A 1 233 ? 12.118 56.877 8.804 1.00 22.84 313 CYS A N 1
ATOM 1744 C CA . CYS A 1 233 ? 11.515 56.998 7.454 1.00 26.68 313 CYS A CA 1
ATOM 1745 C C . CYS A 1 233 ? 12.526 56.711 6.340 1.00 22.16 313 CYS A C 1
ATOM 1746 O O . CYS A 1 233 ? 12.150 56.198 5.269 1.00 21.29 313 CYS A O 1
ATOM 1749 N N . LEU A 1 234 ? 13.797 57.001 6.577 1.00 21.10 314 LEU A N 1
ATOM 1750 C CA . LEU A 1 234 ? 14.825 56.595 5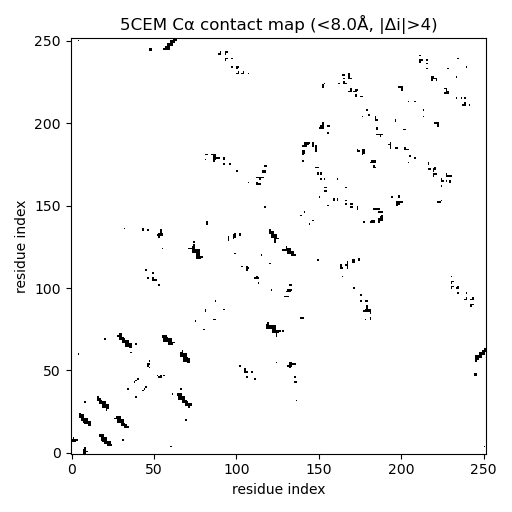.618 1.00 22.83 314 LEU A CA 1
ATOM 1751 C C . LEU A 1 234 ? 14.863 55.083 5.477 1.00 20.29 314 LEU A C 1
ATOM 1752 O O . LEU A 1 234 ? 14.868 54.582 4.369 1.00 22.90 314 LEU A O 1
ATOM 1757 N N . ILE A 1 235 ? 14.870 54.358 6.584 1.00 20.47 315 ILE A N 1
ATOM 1758 C CA . ILE A 1 235 ? 14.863 52.883 6.510 1.00 22.53 315 ILE A CA 1
ATOM 1759 C C . ILE A 1 235 ? 13.636 52.425 5.707 1.00 23.20 315 ILE A C 1
ATOM 1760 O O . ILE A 1 235 ? 13.747 51.632 4.747 1.00 22.26 315 ILE A O 1
ATOM 1765 N N . ARG A 1 236 ? 12.472 52.963 6.070 1.00 23.18 316 ARG A N 1
ATOM 1766 C CA . ARG A 1 236 ? 11.215 52.610 5.397 1.00 24.33 316 ARG A CA 1
ATOM 1767 C C . ARG A 1 236 ? 11.209 52.948 3.916 1.00 25.04 316 ARG A C 1
ATOM 1768 O O . ARG A 1 236 ? 10.625 52.214 3.125 1.00 31.61 316 ARG A O 1
ATOM 1776 N N . SER A 1 237 ? 11.848 54.057 3.551 1.00 22.66 317 SER A N 1
ATOM 1777 C CA . SER A 1 237 ? 11.986 54.478 2.162 1.00 25.87 317 SER A CA 1
ATOM 1778 C C . SER A 1 237 ? 12.931 53.594 1.337 1.00 27.21 317 SER A C 1
ATOM 1779 O O . SER A 1 237 ? 12.909 53.661 0.103 1.00 25.45 317 SER A O 1
ATOM 1782 N N . LEU A 1 238 ? 13.805 52.835 2.004 1.00 23.99 318 LEU A N 1
ATOM 1783 C CA . LEU A 1 238 ? 14.686 51.869 1.325 1.00 22.86 318 LEU A CA 1
ATOM 1784 C C . LEU A 1 238 ? 14.077 50.481 1.299 1.00 23.50 318 LEU A C 1
ATOM 1785 O O . LEU A 1 238 ? 14.206 49.784 0.294 1.00 24.42 318 LEU A O 1
ATOM 1790 N N . LEU A 1 239 ? 13.408 50.078 2.381 1.00 22.55 319 LEU A N 1
ATOM 1791 C CA . LEU A 1 239 ? 12.798 48.744 2.445 1.00 22.96 319 LEU A CA 1
ATOM 1792 C C . LEU A 1 239 ? 11.316 48.745 2.013 1.00 25.93 319 LEU A C 1
ATOM 1793 O O . LEU A 1 239 ? 10.468 48.197 2.682 1.00 30.68 319 LEU A O 1
ATOM 1798 N N . ARG A 1 240 ? 11.025 49.392 0.890 1.00 33.08 320 ARG A N 1
ATOM 1799 C CA . ARG A 1 240 ? 9.720 49.338 0.268 1.00 29.46 320 ARG A CA 1
ATOM 1800 C C . ARG A 1 240 ? 9.693 48.044 -0.548 1.00 31.66 320 ARG A C 1
ATOM 1801 O O . ARG A 1 240 ? 10.668 47.714 -1.251 1.00 24.60 320 ARG A O 1
ATOM 1809 N N . ARG A 1 241 ? 8.574 47.329 -0.468 1.00 28.29 321 ARG A N 1
ATOM 1810 C CA . ARG A 1 241 ? 8.401 46.050 -1.194 1.00 32.45 321 ARG A CA 1
ATOM 1811 C C . ARG A 1 241 ? 8.496 46.232 -2.674 1.00 30.42 321 ARG A C 1
ATOM 1812 O O . ARG A 1 241 ? 9.125 45.430 -3.351 1.00 31.50 321 ARG A O 1
ATOM 1820 N N . GLU A 1 242 ? 7.854 47.291 -3.175 1.00 29.77 322 GLU A N 1
ATOM 1821 C CA . GLU A 1 242 ? 7.844 47.590 -4.602 1.00 32.34 322 GLU A CA 1
ATOM 1822 C C . GLU A 1 242 ? 9.121 48.305 -4.969 1.00 32.85 322 GLU A C 1
ATOM 1823 O O . GLU A 1 242 ? 9.339 49.430 -4.477 1.00 31.06 322 GLU A O 1
ATOM 1829 N N . PRO A 1 243 ? 9.970 47.674 -5.824 1.00 28.42 323 PRO A N 1
ATOM 1830 C CA . PRO A 1 243 ? 11.268 48.283 -6.139 1.00 31.40 323 PRO A CA 1
ATOM 1831 C C . PRO A 1 243 ? 11.201 49.706 -6.681 1.00 31.93 323 PRO A C 1
ATOM 1832 O O . PRO A 1 243 ? 12.085 50.512 -6.392 1.00 27.98 323 PRO A O 1
ATOM 1836 N N . SER A 1 244 ? 10.172 50.001 -7.463 1.00 30.58 324 SER A N 1
ATOM 1837 C CA . SER A 1 244 ? 10.037 51.326 -8.075 1.00 32.63 324 SER A CA 1
ATOM 1838 C C . SER A 1 244 ? 9.750 52.402 -7.017 1.00 30.20 324 SER A C 1
ATOM 1839 O O . SER A 1 244 ? 9.998 53.558 -7.270 1.00 36.15 324 SER A O 1
ATOM 1842 N N . GLU A 1 245 ? 9.237 52.014 -5.848 1.00 30.57 325 GLU A N 1
ATOM 1843 C CA . GLU A 1 245 ? 8.953 52.955 -4.764 1.00 31.78 325 GLU A CA 1
ATOM 1844 C C . GLU A 1 245 ? 10.172 53.349 -3.897 1.00 35.12 325 GLU A C 1
ATOM 1845 O O . GLU A 1 245 ? 10.091 54.313 -3.125 1.00 31.79 325 GLU A O 1
ATOM 1851 N N . ARG A 1 246 ? 11.296 52.641 -4.027 1.00 28.52 326 ARG A N 1
ATOM 1852 C CA . ARG A 1 246 ? 12.464 52.921 -3.179 1.00 28.60 326 ARG A CA 1
ATOM 1853 C C . ARG A 1 246 ? 13.178 54.190 -3.631 1.00 26.08 326 ARG A C 1
ATOM 1854 O O . ARG A 1 246 ? 13.135 54.541 -4.798 1.00 26.49 326 ARG A O 1
ATOM 1862 N N . LEU A 1 247 ? 13.893 54.840 -2.718 1.00 29.01 327 LEU A N 1
ATOM 1863 C CA . LEU A 1 247 ? 14.812 55.899 -3.140 1.00 27.80 327 LEU A CA 1
ATOM 1864 C C . LEU A 1 247 ? 15.880 55.336 -4.073 1.00 29.89 327 LEU A C 1
ATOM 1865 O O . LEU A 1 247 ? 16.277 54.180 -3.960 1.00 26.73 327 LEU A O 1
ATOM 1870 N N . THR A 1 248 ? 16.341 56.158 -5.005 1.00 29.46 328 THR A N 1
ATOM 1871 C CA . THR A 1 248 ? 17.587 55.862 -5.706 1.00 31.67 328 THR A CA 1
ATOM 1872 C C . THR A 1 248 ? 18.735 56.198 -4.775 1.00 33.84 328 THR A C 1
ATOM 1873 O O . THR A 1 248 ? 18.574 56.989 -3.840 1.00 30.22 328 THR A O 1
ATOM 1877 N N . ALA A 1 249 ? 19.896 55.596 -5.030 1.00 31.41 329 ALA A N 1
ATOM 1878 C CA . ALA A 1 249 ? 21.080 55.865 -4.219 1.00 33.80 329 ALA A CA 1
ATOM 1879 C C . ALA A 1 249 ? 21.483 57.347 -4.211 1.00 29.19 329 ALA A C 1
ATOM 1880 O O . ALA A 1 249 ? 21.802 57.880 -3.148 1.00 33.04 329 ALA A O 1
ATOM 1882 N N . PRO A 1 250 ? 21.455 58.021 -5.375 1.00 36.66 330 PRO A N 1
ATOM 1883 C CA . PRO A 1 250 ? 21.650 59.468 -5.370 1.00 40.29 330 PRO A CA 1
ATOM 1884 C C . PRO A 1 250 ? 20.675 60.234 -4.466 1.00 41.97 330 PRO A C 1
ATOM 1885 O O . PRO A 1 250 ? 21.086 61.139 -3.739 1.00 43.29 330 PRO A O 1
ATOM 1889 N N . GLU A 1 251 ? 19.403 59.860 -4.500 1.00 35.46 331 GLU A N 1
ATOM 1890 C CA . GLU A 1 251 ? 18.404 60.517 -3.662 1.00 34.08 331 GLU A CA 1
ATOM 1891 C C . GLU A 1 251 ? 18.654 60.310 -2.173 1.00 31.82 331 GLU A C 1
ATOM 1892 O O . GLU A 1 251 ? 18.298 61.176 -1.376 1.00 32.11 331 GLU A O 1
ATOM 1898 N N . ILE A 1 252 ? 19.257 59.175 -1.791 1.00 26.39 332 ILE A N 1
ATOM 1899 C CA . ILE A 1 252 ? 19.501 58.888 -0.371 1.00 25.09 332 ILE A CA 1
ATOM 1900 C C . ILE A 1 252 ? 20.413 59.951 0.268 1.00 26.32 332 ILE A C 1
ATOM 1901 O O . ILE A 1 252 ? 20.232 60.326 1.430 1.00 25.60 332 ILE A O 1
ATOM 1906 N N . LEU A 1 253 ? 21.396 60.405 -0.506 1.00 29.75 333 LEU A N 1
ATOM 1907 C CA . LEU A 1 253 ? 22.431 61.321 -0.031 1.00 31.50 333 LEU A CA 1
ATOM 1908 C C . LEU A 1 253 ? 21.875 62.658 0.401 1.00 32.51 333 LEU A C 1
ATOM 1909 O O . LEU A 1 253 ? 22.523 63.352 1.192 1.00 33.13 333 LEU A O 1
ATOM 1914 N N . LEU A 1 254 ? 20.719 63.029 -0.161 1.00 31.60 334 LEU A N 1
ATOM 1915 C CA . LEU A 1 254 ? 20.045 64.276 0.176 1.00 33.50 334 LEU A CA 1
ATOM 1916 C C . LEU A 1 254 ? 18.963 64.106 1.241 1.00 30.38 334 LEU A C 1
ATOM 1917 O O . LEU A 1 254 ? 18.196 65.041 1.487 1.00 32.25 334 LEU A O 1
ATOM 1922 N N . HIS A 1 255 ? 18.871 62.927 1.860 1.00 28.21 335 HIS A N 1
ATOM 1923 C CA . HIS A 1 255 ? 17.820 62.671 2.848 1.00 27.42 335 HIS A CA 1
ATOM 1924 C C . HIS A 1 255 ? 18.157 63.453 4.140 1.00 27.66 335 HIS A C 1
ATOM 1925 O O . HIS A 1 255 ? 19.308 63.411 4.573 1.00 27.32 335 HIS A O 1
ATOM 1932 N N . PRO A 1 256 ? 17.170 64.165 4.743 1.00 26.37 336 PRO A N 1
ATOM 1933 C CA . PRO A 1 256 ? 17.406 64.993 5.942 1.00 27.87 336 PRO A CA 1
ATOM 1934 C C . PRO A 1 256 ? 18.054 64.321 7.164 1.00 26.29 336 PRO A C 1
ATOM 1935 O O . PRO A 1 256 ? 18.641 64.995 7.988 1.00 26.19 336 PRO A O 1
ATOM 1939 N N . TRP A 1 257 ? 17.922 63.017 7.303 1.00 24.52 337 TRP A N 1
ATOM 1940 C CA . TRP A 1 257 ? 18.597 62.303 8.383 1.00 24.34 337 TRP A CA 1
ATOM 1941 C C . TRP A 1 257 ? 20.077 62.648 8.533 1.00 22.91 337 TRP A C 1
ATOM 1942 O O . TRP A 1 257 ? 20.507 63.007 9.615 1.00 23.61 337 TRP A O 1
ATOM 1953 N N . PHE A 1 258 ? 20.832 62.585 7.449 1.00 24.79 338 PHE A N 1
ATOM 1954 C CA . PHE A 1 258 ? 22.269 62.869 7.514 1.00 27.60 338 PHE A CA 1
ATOM 1955 C C . PHE A 1 258 ? 22.555 64.232 8.162 1.00 34.29 338 PHE A C 1
ATOM 1956 O O . PHE A 1 258 ? 23.245 64.304 9.181 1.00 33.73 338 PHE A O 1
ATOM 1964 N N . GLU A 1 259 ? 21.970 65.294 7.624 1.00 37.17 339 GLU A N 1
ATOM 1965 C CA . GLU A 1 259 ? 22.129 66.633 8.221 1.00 42.35 339 GLU A CA 1
ATOM 1966 C C . GLU A 1 259 ? 21.686 66.718 9.689 1.00 42.30 339 GLU A C 1
ATOM 1967 O O . GLU A 1 259 ? 22.357 67.380 10.508 1.00 36.93 339 GLU A O 1
ATOM 1973 N N . SER A 1 260 ? 20.581 66.046 10.019 1.00 37.89 340 SER A N 1
ATOM 1974 C CA . SER A 1 260 ? 20.011 66.097 11.375 1.00 38.69 340 SER A CA 1
ATOM 1975 C C . SER A 1 260 ? 20.974 65.596 12.459 1.00 38.91 340 SER A C 1
ATOM 1976 O O . SER A 1 260 ? 20.883 66.029 13.599 1.00 32.90 340 SER A O 1
ATOM 1979 N N . VAL A 1 261 ? 21.869 64.670 12.112 1.00 37.04 341 VAL A N 1
ATOM 1980 C CA . VAL A 1 261 ? 22.803 64.111 13.106 1.00 36.39 341 VAL A CA 1
ATOM 1981 C C . VAL A 1 261 ? 24.269 64.437 12.821 1.00 40.89 341 VAL A C 1
ATOM 1982 O O . VAL A 1 261 ? 25.113 64.179 13.677 1.00 39.53 341 VAL A O 1
ATOM 1986 N N . LEU A 1 262 ? 24.572 64.997 11.645 1.00 45.11 342 LEU A N 1
ATOM 1987 C CA . LEU A 1 262 ? 25.947 65.339 11.270 1.00 46.66 342 LEU A CA 1
ATOM 1988 C C . LEU A 1 262 ? 26.075 66.847 11.260 1.00 45.60 342 LEU A C 1
ATOM 1989 O O . LEU A 1 262 ? 27.139 67.345 11.559 1.00 58.75 342 LEU A O 1
ATOM 1994 N N . ILE A 1 277 ? 43.697 58.758 -10.316 1.00 61.78 357 ILE A N 1
ATOM 1995 C CA . ILE A 1 277 ? 43.468 57.582 -11.158 1.00 70.90 357 ILE A CA 1
ATOM 1996 C C . ILE A 1 277 ? 44.346 56.420 -10.678 1.00 55.34 357 ILE A C 1
ATOM 1997 O O . ILE A 1 277 ? 45.517 56.615 -10.325 1.00 63.91 357 ILE A O 1
ATOM 2002 N N . VAL A 1 278 ? 43.789 55.214 -10.685 1.00 47.58 358 VAL A N 1
ATOM 2003 C CA . VAL A 1 278 ? 44.564 54.012 -10.364 1.00 43.50 358 VAL A CA 1
ATOM 2004 C C . VAL A 1 278 ? 45.348 53.681 -11.639 1.00 37.51 358 VAL A C 1
ATOM 2005 O O . VAL A 1 278 ? 44.742 53.478 -12.687 1.00 37.55 358 VAL A O 1
ATOM 2009 N N . PRO A 1 279 ? 46.687 53.675 -11.573 1.00 32.66 359 PRO A N 1
ATOM 2010 C CA . PRO A 1 279 ? 47.432 53.411 -12.797 1.00 36.63 359 PRO A CA 1
ATOM 2011 C C . PRO A 1 279 ? 47.456 51.926 -13.159 1.00 35.82 359 PRO A C 1
ATOM 2012 O O . PRO A 1 279 ? 47.418 51.059 -12.267 1.00 32.03 359 PRO A O 1
ATOM 2016 N N . GLU A 1 280 ? 47.542 51.666 -14.459 1.00 35.34 360 GLU A N 1
ATOM 2017 C CA . GLU A 1 280 ? 47.664 50.324 -15.019 1.00 38.16 360 GLU A CA 1
ATOM 2018 C C . GLU A 1 280 ? 48.920 50.240 -15.867 1.00 36.52 360 GLU A C 1
ATOM 2019 O O . GLU A 1 280 ? 49.073 50.963 -16.845 1.00 44.93 360 GLU A O 1
ATOM 2025 N N . TYR A 1 281 ? 49.812 49.345 -15.486 1.00 32.15 361 TYR A N 1
ATOM 2026 C CA . TYR A 1 281 ? 51.064 49.158 -16.181 1.00 35.80 361 TYR A CA 1
ATOM 2027 C C . TYR A 1 281 ? 51.081 47.806 -16.849 1.00 33.29 361 TYR A C 1
ATOM 2028 O O . TYR A 1 281 ? 50.668 46.823 -16.258 1.00 32.56 361 TYR A O 1
ATOM 2037 N N . GLN A 1 282 ? 51.602 47.771 -18.063 1.00 31.99 362 GLN A N 1
ATOM 2038 C CA . GLN A 1 282 ? 51.842 46.525 -18.759 1.00 35.75 362 GLN A CA 1
ATOM 2039 C C . GLN A 1 282 ? 53.177 45.927 -18.279 1.00 39.51 362 GLN A C 1
ATOM 2040 O O . GLN A 1 282 ? 54.111 46.677 -17.976 1.00 39.12 362 GLN A O 1
ATOM 2046 N N . GLU A 1 283 ? 53.259 44.592 -18.222 1.00 46.05 363 GLU A N 1
ATOM 2047 C CA . GLU A 1 283 ? 54.548 43.851 -18.138 1.00 56.19 363 GLU A CA 1
ATOM 2048 C C . GLU A 1 283 ? 54.573 42.629 -19.068 1.00 60.95 363 GLU A C 1
ATOM 2049 O O . GLU A 1 283 ? 53.529 42.178 -19.551 1.00 56.82 363 GLU A O 1
ATOM 2055 N N . ASP A 1 284 ? 55.762 42.066 -19.282 1.00 66.80 364 ASP A N 1
ATOM 2056 C CA . ASP A 1 284 ? 55.893 40.813 -20.046 1.00 69.94 364 ASP A CA 1
ATOM 2057 C C . ASP A 1 284 ? 55.360 39.621 -19.249 1.00 66.25 364 ASP A C 1
ATOM 2058 O O . ASP A 1 284 ? 55.042 38.583 -19.827 1.00 68.07 364 ASP A O 1
#

Sequence (252 aa):
PSRIADYLLLPLAEREHVSRALCCIHTGRRELRCKVFPIKHYQDKIRPYIQLPSNITGIVEVILGETKAYVFFEKDFGDMHSYVRSRKRLREEEAARLFKQIVSAVAHCHQSAIVLGDLKLRKFVFSTEERTQLRRLESLEDALSDKHGCPAYVSPEILNTTGTYSGKAADVWSLGVMLYTLLVGRYPFHDSDPSALFSKIRRGQFCIPEHISPKARCLIRSLLRREPSERLTAPEILLHPWFESVLIVPEYQED

InterPro domains:
  IPR000719 Protein kinase domain [PF00069] (135-338)
  IPR000719 Protein kinase domain [PS50011] (1-338)
  IPR000719 Protein kinase domain [SM00220] (104-338)
  IPR011009 Protein kinase-like domain superfamily [SSF56112] (105-341)
  IPR024104 Pseudokinase tribbles family/serine-threonine-protein kinase 40 [PTHR22961] (1-372)
  IPR024105 Tribbles homologue 1, pseudokinase domain [cd14023] (97-338)